Protein AF-A0A9W9MPI9-F1 (afdb_monomer_lite)

Secondary structure (DSSP, 8-state):
-EE-SSHHHHHHHHHHHH-TTGGGS---EEEE--TTS-BTTTS---B-TTSPBPSS-HHHHHHHHHHTT-TT--EEEEE--SS---S-TTSB-HHHHHHHHHHHHHHHT---SEEEEE-S-TT--S--B--GGGS-GGGGGSHHHHHHHTT--EEEEESB---SSHHHHHHHHHHHHHHHHS-TT--EEEEE-TT-TTHHHHHHHHHT-GGGGG--EEEEES-B-S-SSHHHHHHHHHTTT--EEEEEEEEESTTHHHHHHHHHHHH-TT--EEEEEEEEETTTEEEE-GGGGGT--SSSS---EEEEE--TTS-EEEEEEEESS-HHHHHHHHHHH-EE-

pLDDT: mean 87.0, std 9.93, range [56.59, 98.75]

Sequence (341 aa):
MHIHLSQNAIERLSKVAENPHIRQHDQPLVIEDPEDNLFGREISWARCPSGHLAVPQKAIQQWQTVLSRLVNCKEFEIRREHSFESSDFSSLRSNDAITDVLSIISNLSIPVSAFAIHFKPKGTIGNNHLEMECICPLDLRKPGFTAAWAHIQDLSLQYTMGSDDTSAALQSAGWTVELVQYPARLIKLDLNFDLGDQADSIIHRLSTLSSLCQLQELTLESFSLVSEEALPELLYTVRKCLQTVSFSFSTLPDECWISILKSLGSKFPSLKSINLQLLTGTNKGPLHFPRLSESLDVDEDTSFTVVQKKPRGGHLNTTVGYSGPSMGKAMWILVECATFD

InterPro domains:
  IPR032675 Leucine-rich repeat domain superfamily [G3DSA:3.80.10.10] (53-300)

Organism: NCBI:txid70096

Foldseek 3Di:
DEEQLEPVRLVVLQVQLPDPVNLPDQDEYEHEQPPVQFGHPPDAFDADPVLATDPDDDSLVSVLVSVLSSLNHQHYEYEYQDLDHDPDSRGDTSLNVVQSVLVSCLVSLRQHAYYYYHQDHPPDFDNQDDQLVRPDLVSCVRPSNLSNLLNYAYYAYHGALADPDPVSNVSSLVNVLSSVQSHLRHAEYHDENSLHPCQQVNLQSLLPRLSLCQYAYYHYENYEDPDLPSNVSNCLSNQARHAEYEYENYEYAPPSVLVVLLCNLPRRQNHFKYKFAFYQHPPQATKFQVCLVVFDDLDPPWHKDFDWDDDPPGTGRRIIMTGHDSSNSVSVSSSVRIDTD

Structure (mmCIF, N/CA/C/O backbone):
data_AF-A0A9W9MPI9-F1
#
_entry.id   AF-A0A9W9MPI9-F1
#
loop_
_atom_site.group_PDB
_atom_site.id
_atom_site.type_symbol
_atom_site.label_atom_id
_atom_site.label_alt_id
_atom_site.label_comp_id
_atom_site.label_asym_id
_atom_site.label_entity_id
_atom_site.label_seq_id
_atom_site.pdbx_PDB_ins_code
_atom_site.Cartn_x
_atom_site.Cartn_y
_atom_site.Cartn_z
_atom_site.occupancy
_atom_site.B_iso_or_equiv
_atom_site.auth_seq_id
_atom_site.auth_comp_id
_atom_site.auth_asym_id
_atom_site.auth_atom_id
_atom_site.pdbx_PDB_model_num
ATOM 1 N N . MET A 1 1 ? 6.156 -15.613 -11.266 1.00 84.81 1 MET A N 1
ATOM 2 C CA . MET A 1 1 ? 7.443 -15.944 -11.908 1.00 84.81 1 MET A CA 1
ATOM 3 C C . MET A 1 1 ? 8.501 -15.011 -11.357 1.00 84.81 1 MET A C 1
ATOM 5 O O . MET A 1 1 ? 8.277 -13.814 -11.396 1.00 84.81 1 MET A O 1
ATOM 9 N N . HIS A 1 2 ? 9.607 -15.552 -10.848 1.00 88.00 2 HIS A N 1
ATOM 10 C CA . HIS A 1 2 ? 10.646 -14.778 -10.161 1.00 88.00 2 HIS A CA 1
ATOM 11 C C . HIS A 1 2 ? 11.826 -14.503 -11.106 1.00 88.00 2 HIS A C 1
ATOM 13 O O . HIS A 1 2 ? 12.301 -15.433 -11.769 1.00 88.00 2 HIS A O 1
ATOM 19 N N . ILE A 1 3 ? 12.269 -13.246 -11.200 1.00 89.62 3 ILE A N 1
ATOM 20 C CA . ILE A 1 3 ? 13.376 -12.796 -12.061 1.00 89.62 3 ILE A CA 1
ATOM 21 C C . ILE A 1 3 ? 14.245 -11.735 -11.365 1.00 89.62 3 ILE A C 1
ATOM 23 O O . ILE A 1 3 ? 13.798 -11.091 -10.428 1.00 89.62 3 ILE A O 1
ATOM 27 N N . HIS A 1 4 ? 15.459 -11.502 -11.878 1.00 86.56 4 HIS A N 1
ATOM 28 C CA . HIS A 1 4 ? 16.444 -10.566 -11.299 1.00 86.56 4 HIS A CA 1
ATOM 29 C C . HIS A 1 4 ? 16.923 -9.487 -12.298 1.00 86.56 4 HIS A C 1
ATOM 31 O O . HIS A 1 4 ? 18.052 -9.006 -12.222 1.00 86.56 4 HIS A O 1
ATOM 37 N N . LEU A 1 5 ? 16.105 -9.162 -13.310 1.00 87.31 5 LEU A N 1
ATOM 38 C CA . LEU A 1 5 ? 16.411 -8.229 -14.417 1.00 87.31 5 LEU A CA 1
ATOM 39 C C . LEU A 1 5 ? 17.716 -8.501 -15.213 1.00 87.31 5 LEU A C 1
ATOM 41 O O . LEU A 1 5 ? 18.139 -7.658 -15.998 1.00 87.31 5 LEU A O 1
ATOM 45 N N . SER A 1 6 ? 18.332 -9.679 -15.071 1.00 88.38 6 SER A N 1
ATOM 46 C CA . SER A 1 6 ? 19.602 -10.056 -15.715 1.00 88.38 6 SER A CA 1
ATOM 47 C C . SER A 1 6 ? 19.460 -10.570 -17.152 1.00 88.38 6 SER A C 1
ATOM 49 O O . SER A 1 6 ? 18.373 -10.956 -17.592 1.00 88.38 6 SER A O 1
ATOM 51 N N . GLN A 1 7 ? 20.584 -10.665 -17.871 1.00 88.38 7 GLN A N 1
ATOM 52 C CA . GLN A 1 7 ? 20.624 -11.226 -19.228 1.00 88.38 7 GLN A CA 1
ATOM 53 C C . GLN A 1 7 ? 20.113 -12.679 -19.264 1.00 88.38 7 GLN A C 1
ATOM 55 O O . GLN A 1 7 ? 19.269 -13.024 -20.093 1.00 88.38 7 GLN A O 1
ATOM 60 N N . ASN A 1 8 ? 20.544 -13.518 -18.318 1.00 88.25 8 ASN A N 1
ATOM 61 C CA . ASN A 1 8 ? 20.023 -14.880 -18.162 1.00 88.25 8 ASN A CA 1
ATOM 62 C C . ASN A 1 8 ? 18.494 -14.902 -17.955 1.00 88.25 8 ASN A C 1
ATOM 64 O O . ASN A 1 8 ? 17.788 -15.727 -18.542 1.00 88.25 8 ASN A O 1
ATOM 68 N N . ALA A 1 9 ? 17.954 -13.967 -17.164 1.00 89.75 9 ALA A N 1
ATOM 69 C CA . ALA A 1 9 ? 16.515 -13.873 -16.941 1.00 89.75 9 ALA A CA 1
ATOM 70 C C . ALA A 1 9 ? 15.750 -13.514 -18.229 1.00 89.75 9 ALA A C 1
ATOM 72 O O . ALA A 1 9 ? 14.708 -14.120 -18.480 1.00 89.75 9 ALA A O 1
ATOM 73 N N . ILE A 1 10 ? 16.287 -12.627 -19.080 1.00 90.56 10 ILE A N 1
ATOM 74 C CA . ILE A 1 10 ? 15.725 -12.333 -20.414 1.00 90.56 10 ILE A CA 1
ATOM 75 C C . ILE A 1 10 ? 15.646 -13.612 -21.253 1.00 90.56 10 ILE A C 1
ATOM 77 O O . ILE A 1 10 ? 14.603 -13.915 -21.832 1.00 90.56 10 ILE A O 1
ATOM 81 N N . GLU A 1 11 ? 16.726 -14.391 -21.313 1.00 90.75 11 GLU A N 1
ATOM 82 C CA . GLU A 1 11 ? 16.784 -15.616 -22.119 1.00 90.75 11 GLU A CA 1
ATOM 83 C C . GLU A 1 11 ? 15.812 -16.687 -21.620 1.00 90.75 11 GLU A C 1
ATOM 85 O O . GLU A 1 11 ? 15.104 -17.318 -22.413 1.00 90.75 11 GLU A O 1
ATOM 90 N N . ARG A 1 12 ? 15.739 -16.878 -20.298 1.00 90.50 12 ARG A N 1
ATOM 91 C CA . ARG A 1 12 ? 14.778 -17.790 -19.666 1.00 90.50 12 ARG A CA 1
ATOM 92 C C . ARG A 1 12 ? 13.346 -17.357 -19.952 1.00 90.50 12 ARG A C 1
ATOM 94 O O . ARG A 1 12 ? 12.539 -18.183 -20.376 1.00 90.50 12 ARG A O 1
ATOM 101 N N . LEU A 1 13 ? 13.041 -16.075 -19.759 1.00 90.56 13 LEU A N 1
ATOM 102 C CA . LEU A 1 13 ? 11.699 -15.546 -19.952 1.00 90.56 13 LEU A CA 1
ATOM 103 C C . LEU A 1 13 ? 11.289 -15.566 -21.432 1.00 90.56 13 LEU A C 1
ATOM 105 O O . LEU A 1 13 ? 10.144 -15.884 -21.736 1.00 90.56 13 LEU A O 1
ATOM 109 N N . SER A 1 14 ? 12.224 -15.343 -22.361 1.00 91.06 14 SER A N 1
ATOM 110 C CA . SER A 1 14 ? 11.973 -15.476 -23.802 1.00 91.06 14 SER A CA 1
ATOM 111 C C . SER A 1 14 ? 11.547 -16.896 -24.176 1.00 91.06 14 SER A C 1
ATOM 113 O O . SER A 1 14 ? 10.566 -17.067 -24.898 1.00 91.06 14 SER A O 1
ATOM 115 N N . LYS A 1 15 ? 12.221 -17.924 -23.638 1.00 89.69 15 LYS A N 1
ATOM 116 C CA . LYS A 1 15 ? 11.838 -19.333 -23.853 1.00 89.69 15 LYS A CA 1
ATOM 117 C C . LYS A 1 15 ? 10.452 -19.642 -23.286 1.00 89.69 15 LYS A C 1
ATOM 119 O O . LYS A 1 15 ? 9.686 -20.381 -23.898 1.00 89.69 15 LYS A O 1
ATOM 124 N N . VAL A 1 16 ? 10.115 -19.069 -22.129 1.00 87.56 16 VAL A N 1
ATOM 125 C CA . VAL A 1 16 ? 8.775 -19.207 -21.538 1.00 87.56 16 VAL A CA 1
ATOM 126 C C . VAL A 1 16 ? 7.717 -18.533 -22.413 1.00 87.56 16 VAL A C 1
ATOM 128 O O . VAL A 1 16 ? 6.681 -19.132 -22.690 1.00 87.56 16 VAL A O 1
ATOM 131 N N . ALA A 1 17 ? 7.993 -17.324 -22.898 1.00 87.62 17 ALA A N 1
ATOM 132 C CA . ALA A 1 17 ? 7.092 -16.561 -23.753 1.00 87.62 17 ALA A CA 1
ATOM 133 C C . ALA A 1 17 ? 6.846 -17.215 -25.128 1.00 87.62 17 ALA A C 1
ATOM 135 O O . ALA A 1 17 ? 5.814 -16.979 -25.762 1.00 87.62 17 ALA A O 1
ATOM 136 N N . GLU A 1 18 ? 7.777 -18.050 -25.592 1.00 88.62 18 GLU A N 1
ATOM 137 C CA . GLU A 1 18 ? 7.632 -18.863 -26.805 1.00 88.62 18 GLU A CA 1
ATOM 138 C C . GLU A 1 18 ? 6.742 -20.094 -26.602 1.00 88.62 18 GLU A C 1
ATOM 140 O O . GLU A 1 18 ? 6.201 -20.615 -27.577 1.00 88.62 18 GLU A O 1
ATOM 145 N N . ASN A 1 19 ? 6.526 -20.535 -25.359 1.00 86.62 19 ASN A N 1
ATOM 146 C CA . ASN A 1 19 ? 5.657 -21.666 -25.062 1.00 86.62 19 ASN A CA 1
ATOM 147 C C . ASN A 1 19 ? 4.173 -21.231 -25.070 1.00 86.62 19 ASN A C 1
ATOM 149 O O . ASN A 1 19 ? 3.752 -20.483 -24.180 1.00 86.62 19 ASN A O 1
ATOM 153 N N . PRO A 1 20 ? 3.340 -21.721 -26.015 1.00 83.62 20 PRO A N 1
ATOM 154 C CA . PRO A 1 20 ? 1.950 -21.284 -26.148 1.00 83.62 20 PRO A CA 1
ATOM 155 C C . PRO A 1 20 ? 1.076 -21.591 -24.933 1.00 83.62 20 PRO A C 1
ATOM 157 O O . PRO A 1 20 ? 0.132 -20.849 -24.680 1.00 83.62 20 PRO A O 1
ATOM 160 N N . HIS A 1 21 ? 1.389 -22.658 -24.193 1.00 81.44 21 HIS A N 1
ATOM 161 C CA . HIS A 1 21 ? 0.636 -23.058 -23.008 1.00 81.44 21 HIS A CA 1
ATOM 162 C C . HIS A 1 21 ? 0.986 -22.180 -21.808 1.00 81.44 21 HIS A C 1
ATOM 164 O O . HIS A 1 21 ? 0.101 -21.766 -21.071 1.00 81.44 21 HIS A O 1
ATOM 170 N N . ILE A 1 22 ? 2.270 -21.849 -21.633 1.00 76.38 22 ILE A N 1
ATOM 171 C CA . ILE A 1 22 ? 2.722 -21.101 -20.454 1.00 76.38 22 ILE A CA 1
ATOM 172 C C . ILE A 1 22 ? 2.390 -19.613 -20.581 1.00 76.38 22 ILE A C 1
ATOM 174 O O . ILE A 1 22 ? 1.926 -19.010 -19.617 1.00 76.38 22 ILE A O 1
ATOM 178 N N . ARG A 1 23 ? 2.537 -19.025 -21.776 1.00 79.38 23 ARG A N 1
ATOM 179 C CA . ARG A 1 23 ? 2.268 -17.591 -22.000 1.00 79.38 23 ARG A CA 1
ATOM 180 C C . ARG A 1 23 ? 0.802 -17.176 -21.798 1.00 79.38 23 ARG A C 1
ATOM 182 O O . ARG A 1 23 ? 0.516 -15.984 -21.773 1.00 79.38 23 ARG A O 1
ATOM 189 N N . GLN A 1 24 ? -0.117 -18.143 -21.728 1.00 77.62 24 GLN A N 1
ATOM 190 C CA . GLN A 1 24 ? -1.547 -17.920 -21.497 1.00 77.62 24 GLN A CA 1
ATOM 191 C C . GLN A 1 24 ? -1.937 -17.962 -20.016 1.00 77.62 24 GLN A C 1
ATOM 193 O O . GLN A 1 24 ? -3.082 -17.659 -19.692 1.00 77.62 24 GLN A O 1
ATOM 198 N N . HIS A 1 25 ? -1.034 -18.321 -19.107 1.00 79.56 25 HIS A N 1
ATOM 199 C CA . HIS A 1 25 ? -1.348 -18.287 -17.685 1.00 79.56 25 HIS A CA 1
ATOM 200 C C . HIS A 1 25 ? -1.141 -16.884 -17.113 1.00 79.56 25 HIS A C 1
ATOM 202 O O . HIS A 1 25 ? -0.120 -16.248 -17.375 1.00 79.56 25 HIS A O 1
ATOM 208 N N . ASP A 1 26 ? -2.102 -16.430 -16.309 1.00 74.50 26 ASP A N 1
ATOM 209 C CA . ASP A 1 26 ? -1.937 -15.256 -15.458 1.00 74.50 26 ASP A CA 1
ATOM 210 C C . ASP A 1 26 ? -0.917 -15.622 -14.371 1.00 74.50 26 ASP A C 1
ATOM 212 O O . ASP A 1 26 ? -1.166 -16.479 -13.520 1.00 74.50 26 ASP A O 1
ATOM 216 N N . GLN A 1 27 ? 0.281 -15.049 -14.454 1.00 82.38 27 GLN A N 1
ATOM 217 C CA . GLN A 1 27 ? 1.307 -15.204 -13.431 1.00 82.38 27 GLN A CA 1
ATOM 218 C C . GLN A 1 27 ? 1.853 -13.827 -13.065 1.00 82.38 27 GLN A C 1
ATOM 220 O O . GLN A 1 27 ? 2.257 -13.097 -13.976 1.00 82.38 27 GLN A O 1
ATOM 225 N N . PRO A 1 28 ? 1.938 -13.490 -11.767 1.00 90.75 28 PRO A N 1
ATOM 226 C CA . PRO A 1 28 ? 2.611 -12.274 -11.347 1.00 90.75 28 PRO A CA 1
ATOM 227 C C . PRO A 1 28 ? 4.087 -12.350 -11.713 1.00 90.75 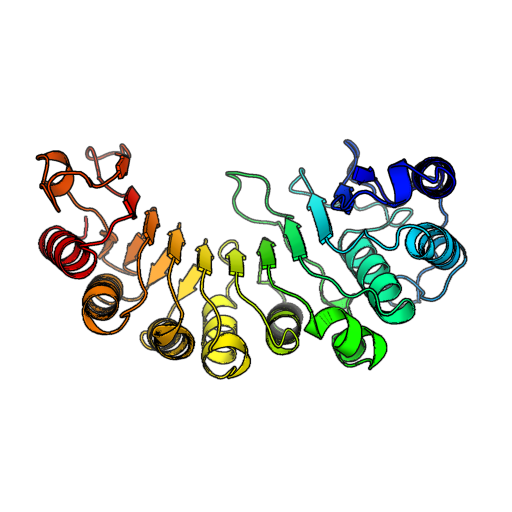28 PRO A C 1
ATOM 229 O O . PRO A 1 28 ? 4.716 -13.407 -11.579 1.00 90.75 28 PRO A O 1
ATOM 232 N N . LEU A 1 29 ? 4.648 -11.244 -12.185 1.00 93.00 29 LEU A N 1
ATOM 233 C CA . LEU A 1 29 ? 6.080 -11.101 -12.383 1.00 93.00 29 LEU A CA 1
ATOM 234 C C . LEU A 1 29 ? 6.683 -10.485 -11.129 1.00 93.00 29 LEU A C 1
ATOM 236 O O . LEU A 1 29 ? 6.471 -9.312 -10.835 1.00 93.00 29 LEU A O 1
ATOM 240 N N . VAL A 1 30 ? 7.439 -11.300 -10.408 1.00 92.94 30 VAL A N 1
ATOM 241 C CA . VAL A 1 30 ? 8.119 -10.904 -9.183 1.00 92.94 30 VAL A CA 1
ATOM 242 C C . VAL A 1 30 ? 9.580 -10.647 -9.536 1.00 92.94 30 VAL A C 1
ATOM 244 O O . VAL A 1 30 ? 10.285 -11.526 -10.036 1.00 92.94 30 VAL A O 1
ATOM 247 N N . ILE A 1 31 ? 10.011 -9.411 -9.346 1.00 91.25 31 ILE A N 1
ATOM 248 C CA . ILE A 1 31 ? 11.348 -8.916 -9.634 1.00 91.25 31 ILE A CA 1
ATOM 249 C C . ILE A 1 31 ? 12.057 -8.808 -8.302 1.00 91.25 31 ILE A C 1
ATOM 251 O O . ILE A 1 31 ? 11.768 -7.931 -7.495 1.00 91.25 31 ILE A O 1
ATOM 255 N N . GLU A 1 32 ? 12.952 -9.745 -8.062 1.00 87.50 32 GLU A N 1
ATOM 256 C CA . GLU A 1 32 ? 13.570 -9.928 -6.761 1.00 87.50 32 GLU A CA 1
ATOM 257 C C . GLU A 1 32 ? 15.023 -9.548 -6.829 1.00 87.50 32 GLU A C 1
ATOM 259 O O . GLU A 1 32 ? 15.687 -9.750 -7.848 1.00 87.50 32 GLU A O 1
ATOM 264 N N . ASP A 1 33 ? 15.519 -9.001 -5.739 1.00 74.81 33 ASP A N 1
ATOM 265 C CA . ASP A 1 33 ? 16.944 -8.832 -5.577 1.00 74.81 33 ASP A CA 1
ATOM 266 C C . ASP A 1 33 ? 17.586 -10.213 -5.331 1.00 74.81 33 ASP A C 1
ATOM 268 O O . ASP A 1 33 ? 17.109 -10.943 -4.456 1.00 74.81 33 ASP A O 1
ATOM 272 N N . PRO A 1 34 ? 18.580 -10.662 -6.124 1.00 68.62 34 PRO A N 1
ATOM 273 C CA . PRO A 1 34 ? 19.294 -11.907 -5.831 1.00 68.62 34 PRO A CA 1
ATOM 274 C C . PRO A 1 34 ? 20.098 -11.795 -4.521 1.00 68.62 34 PRO A C 1
ATOM 276 O O . PRO A 1 34 ? 20.341 -10.694 -4.043 1.00 68.62 34 PRO A O 1
ATOM 279 N N . GLU A 1 35 ? 20.590 -12.923 -3.984 1.00 65.06 35 GLU A N 1
ATOM 280 C CA . GLU A 1 35 ? 21.328 -13.012 -2.694 1.00 65.06 35 GLU A CA 1
ATOM 281 C C . GLU A 1 35 ? 22.501 -12.017 -2.529 1.00 65.06 35 GLU A C 1
ATOM 283 O O . GLU A 1 35 ? 22.950 -11.752 -1.416 1.00 65.06 35 GLU A O 1
ATOM 288 N N . ASP A 1 36 ? 22.990 -11.447 -3.630 1.00 64.00 36 ASP A N 1
ATOM 289 C CA . ASP A 1 36 ? 24.101 -10.499 -3.658 1.00 64.00 36 ASP A CA 1
ATOM 290 C C . ASP A 1 36 ? 23.679 -9.017 -3.760 1.00 64.00 36 ASP A C 1
ATOM 292 O O . ASP A 1 36 ? 24.543 -8.154 -3.915 1.00 64.00 36 ASP A O 1
ATOM 296 N N . ASN A 1 37 ? 22.384 -8.703 -3.698 1.00 66.12 37 ASN A N 1
ATOM 297 C CA . ASN A 1 37 ? 21.829 -7.343 -3.748 1.00 66.12 37 ASN A CA 1
ATOM 298 C C . ASN A 1 37 ? 22.068 -6.551 -5.048 1.00 66.12 37 ASN A C 1
ATOM 300 O O . ASN A 1 37 ? 22.342 -5.349 -5.005 1.00 66.12 37 ASN A O 1
ATOM 304 N N . LEU A 1 38 ? 22.054 -7.224 -6.207 1.00 70.19 38 LEU A N 1
ATOM 305 C CA . LEU A 1 38 ? 22.314 -6.599 -7.510 1.00 70.19 38 LEU A CA 1
ATOM 306 C C . LEU A 1 38 ? 21.282 -7.027 -8.562 1.00 70.19 38 LEU A C 1
ATOM 308 O O . LEU A 1 38 ? 21.365 -8.127 -9.126 1.00 70.19 38 LEU A O 1
ATOM 312 N N . PHE A 1 39 ? 20.380 -6.117 -8.928 1.00 80.31 39 PHE A N 1
ATOM 313 C CA . PHE A 1 39 ? 19.534 -6.278 -10.109 1.00 80.31 39 PHE A CA 1
ATOM 314 C C . PHE A 1 39 ? 20.352 -6.123 -11.399 1.00 80.31 39 PHE A C 1
ATOM 316 O O . PHE A 1 39 ? 21.345 -5.395 -11.471 1.00 80.31 39 PHE A O 1
ATOM 323 N N . GLY A 1 40 ? 19.906 -6.769 -12.475 1.00 82.06 40 GLY A N 1
ATOM 324 C CA . GLY A 1 40 ? 20.425 -6.462 -13.807 1.00 82.06 40 GLY A CA 1
ATOM 325 C C . GLY A 1 40 ? 21.833 -6.980 -14.085 1.00 82.06 40 GLY A C 1
ATOM 326 O O . GLY A 1 40 ? 22.523 -6.430 -14.941 1.00 82.06 40 GLY A O 1
ATOM 327 N N . ARG A 1 41 ? 22.280 -8.030 -13.385 1.00 80.56 41 ARG A N 1
ATOM 328 C CA . ARG A 1 41 ? 23.590 -8.649 -13.635 1.00 80.56 41 ARG A CA 1
ATOM 329 C C . ARG A 1 41 ? 23.786 -9.024 -15.103 1.00 80.56 41 ARG A C 1
ATOM 331 O O . ARG A 1 41 ? 22.833 -9.354 -15.810 1.00 80.56 41 ARG A O 1
ATOM 338 N N . GLU A 1 42 ? 25.053 -9.014 -15.520 1.00 82.88 42 GLU A N 1
ATOM 339 C CA . GLU A 1 42 ? 25.505 -9.379 -16.875 1.00 82.88 42 GLU A CA 1
ATOM 340 C C . GLU A 1 42 ? 25.063 -8.395 -17.973 1.00 82.88 42 GLU A C 1
ATOM 342 O O . GLU A 1 42 ? 25.298 -8.633 -19.157 1.00 82.88 42 GLU A O 1
ATOM 347 N N . ILE A 1 43 ? 24.460 -7.267 -17.591 1.00 84.75 43 ILE A N 1
ATOM 348 C CA . ILE A 1 43 ? 24.057 -6.191 -18.490 1.00 84.75 43 ILE A CA 1
ATOM 349 C C . ILE A 1 43 ? 24.855 -4.939 -18.129 1.00 84.75 43 ILE A C 1
ATOM 351 O O . ILE A 1 43 ? 24.985 -4.578 -16.964 1.00 84.75 43 ILE A O 1
ATOM 355 N N . SER A 1 44 ? 25.394 -4.262 -19.145 1.00 85.75 44 SER A N 1
ATOM 356 C CA . SER A 1 44 ? 26.002 -2.945 -18.966 1.00 85.75 44 SER A CA 1
ATOM 357 C C . SER A 1 44 ? 24.913 -1.878 -19.036 1.00 85.75 44 SER A C 1
ATOM 359 O O . SER A 1 44 ? 24.309 -1.673 -20.092 1.00 85.75 44 SER A O 1
ATOM 361 N N . TRP A 1 45 ? 24.654 -1.225 -17.904 1.00 86.06 45 TRP A N 1
ATOM 362 C CA . TRP A 1 45 ? 23.618 -0.205 -17.772 1.00 86.06 45 TRP A CA 1
ATOM 363 C C . TRP A 1 45 ? 24.193 1.186 -18.018 1.00 86.06 45 TRP A C 1
ATOM 365 O O . TRP A 1 45 ? 25.093 1.641 -17.310 1.00 86.06 45 TRP A O 1
ATOM 375 N N . ALA A 1 46 ? 23.674 1.873 -19.034 1.00 87.81 46 ALA A N 1
ATOM 376 C CA . ALA A 1 46 ? 24.057 3.249 -19.310 1.00 87.81 46 ALA A CA 1
ATOM 377 C C . ALA A 1 46 ? 23.382 4.196 -18.309 1.00 87.81 46 ALA A C 1
ATOM 379 O O . ALA A 1 46 ? 22.197 4.048 -18.001 1.00 87.81 46 ALA A O 1
ATOM 380 N N . ARG A 1 47 ? 24.130 5.196 -17.829 1.00 85.50 47 ARG A N 1
ATOM 381 C CA . ARG A 1 47 ? 23.643 6.222 -16.899 1.00 85.50 47 ARG A CA 1
ATOM 382 C C . ARG A 1 47 ? 23.863 7.624 -17.462 1.00 85.50 47 ARG A C 1
ATOM 384 O O . ARG A 1 47 ? 24.842 7.879 -18.162 1.00 85.50 47 ARG A O 1
ATOM 391 N N . CYS A 1 48 ? 22.944 8.530 -17.153 1.00 82.62 48 CYS A N 1
ATOM 392 C CA . CYS A 1 48 ? 23.092 9.958 -17.414 1.00 82.62 48 CYS A CA 1
ATOM 393 C C . CYS A 1 48 ? 24.169 10.566 -16.493 1.00 82.62 48 CYS A C 1
ATOM 395 O O . CYS A 1 48 ? 24.467 9.990 -15.446 1.00 82.62 48 CYS A O 1
ATOM 397 N N . PRO A 1 49 ? 24.714 11.760 -16.805 1.00 80.12 49 PRO A N 1
ATOM 398 C CA . PRO A 1 49 ? 25.678 12.442 -15.932 1.00 80.12 49 PRO A CA 1
ATOM 399 C C . PRO A 1 49 ? 25.174 12.702 -14.504 1.00 80.12 49 PRO A C 1
ATOM 401 O O . PRO A 1 49 ? 25.979 12.835 -13.591 1.00 80.12 49 PRO A O 1
ATOM 404 N N . SER A 1 50 ? 23.855 12.755 -14.305 1.00 74.75 50 SER A N 1
ATOM 405 C CA . SER A 1 50 ? 23.213 12.871 -12.992 1.00 74.75 50 SER A CA 1
ATOM 406 C C . SER A 1 50 ? 23.129 11.549 -12.212 1.00 74.75 50 SER A C 1
ATOM 408 O O . SER A 1 50 ? 22.578 11.525 -11.120 1.00 74.75 50 SER A O 1
ATOM 410 N N . GLY A 1 51 ? 23.632 10.437 -12.761 1.00 75.56 51 GLY A N 1
ATOM 411 C CA . GLY A 1 51 ? 23.623 9.112 -12.129 1.00 75.56 51 GLY A CA 1
ATOM 412 C C . GLY A 1 51 ? 22.377 8.261 -12.412 1.00 75.56 51 GLY A C 1
ATOM 413 O O . GLY A 1 51 ? 22.379 7.060 -12.132 1.00 75.56 51 GLY A O 1
ATOM 414 N N . HIS A 1 52 ? 21.332 8.835 -13.014 1.00 78.69 52 HIS A N 1
ATOM 415 C CA . HIS A 1 52 ? 20.095 8.111 -13.337 1.00 78.69 52 HIS A CA 1
ATOM 416 C C . HIS A 1 52 ? 20.284 7.109 -14.474 1.00 78.69 52 HIS A C 1
ATOM 418 O O . HIS A 1 52 ? 21.082 7.346 -15.385 1.00 78.69 52 HIS A O 1
ATOM 424 N N . LEU A 1 53 ? 19.496 6.031 -14.464 1.00 83.31 53 LEU A N 1
ATOM 425 C CA . LEU A 1 53 ? 19.409 5.099 -15.584 1.00 83.31 53 LEU A CA 1
ATOM 426 C C . LEU A 1 53 ? 19.034 5.833 -16.882 1.00 83.31 53 LEU A C 1
ATOM 428 O O . LEU A 1 53 ? 18.027 6.538 -16.949 1.00 83.31 53 LEU A O 1
ATOM 432 N N . ALA A 1 54 ? 19.831 5.654 -17.933 1.00 83.50 54 ALA A N 1
ATOM 433 C CA . ALA A 1 54 ? 19.521 6.206 -19.243 1.00 83.50 54 ALA A CA 1
ATOM 434 C C . ALA A 1 54 ? 18.453 5.346 -19.939 1.00 83.50 54 ALA A C 1
ATOM 436 O O . ALA A 1 54 ? 18.630 4.145 -20.147 1.00 83.50 54 ALA A O 1
ATOM 437 N N . VAL A 1 55 ? 17.345 5.970 -20.338 1.00 81.00 55 VAL A N 1
ATOM 438 C CA . VAL A 1 55 ? 16.233 5.315 -21.041 1.00 81.00 55 VAL A CA 1
ATOM 439 C C . VAL A 1 55 ? 15.928 6.099 -22.326 1.00 81.00 55 VAL A C 1
ATOM 441 O O . VAL A 1 55 ? 15.780 7.320 -22.251 1.00 81.00 55 VAL A O 1
ATOM 444 N N . PRO A 1 56 ? 15.803 5.447 -23.505 1.00 83.50 56 PRO A N 1
ATOM 445 C CA . PRO A 1 56 ? 15.822 3.998 -23.746 1.00 83.50 56 PRO A CA 1
ATOM 446 C C . PRO A 1 56 ? 17.235 3.410 -23.924 1.00 83.50 56 PRO A C 1
ATOM 448 O O . PRO A 1 56 ? 18.159 4.094 -24.353 1.00 83.50 56 PRO A O 1
ATOM 451 N N . GLN A 1 57 ? 17.378 2.101 -23.689 1.00 88.62 57 GLN A N 1
ATOM 452 C CA . GLN A 1 57 ? 18.598 1.335 -23.989 1.00 88.62 57 GLN A CA 1
ATOM 453 C C . GLN A 1 57 ? 18.278 -0.112 -24.396 1.00 88.62 57 GLN A C 1
ATOM 455 O O . GLN A 1 57 ? 17.165 -0.596 -24.185 1.00 88.62 57 GLN A O 1
ATOM 460 N N . LYS A 1 58 ? 19.257 -0.809 -24.991 1.00 90.12 58 LYS A N 1
ATOM 461 C CA . LYS A 1 58 ? 19.071 -2.137 -25.612 1.00 90.12 58 LYS A CA 1
ATOM 462 C C . LYS A 1 58 ? 18.481 -3.179 -24.653 1.00 90.12 58 LYS A C 1
ATOM 464 O O . LYS A 1 58 ? 17.580 -3.909 -25.051 1.00 90.12 58 LYS A O 1
ATOM 469 N N . ALA A 1 59 ? 18.953 -3.224 -23.409 1.00 88.44 59 ALA A N 1
ATOM 470 C CA . ALA A 1 59 ? 18.457 -4.161 -22.399 1.00 88.44 59 ALA A CA 1
ATOM 471 C C . ALA A 1 59 ? 16.960 -3.970 -22.106 1.00 88.44 59 ALA A C 1
ATOM 473 O O . ALA A 1 59 ? 16.192 -4.928 -22.133 1.00 88.44 59 ALA A O 1
ATOM 474 N N . ILE A 1 60 ? 16.526 -2.716 -21.945 1.00 89.38 60 ILE A N 1
ATOM 475 C CA . ILE A 1 60 ? 15.115 -2.357 -21.741 1.00 89.38 60 ILE A CA 1
ATOM 476 C C . ILE A 1 60 ? 14.276 -2.796 -22.946 1.00 89.38 60 ILE A C 1
ATOM 478 O O . ILE A 1 60 ? 13.204 -3.371 -22.789 1.00 89.38 60 ILE A O 1
ATOM 482 N N . GLN A 1 61 ? 14.777 -2.604 -24.170 1.00 91.56 61 GLN A N 1
ATOM 483 C CA . GLN A 1 61 ? 14.087 -3.053 -25.388 1.00 91.56 61 GLN A CA 1
ATOM 484 C C . GLN A 1 61 ? 13.961 -4.584 -25.470 1.00 91.56 61 GLN A C 1
ATOM 486 O O . GLN A 1 61 ? 12.960 -5.105 -25.970 1.00 91.56 61 GLN A O 1
ATOM 491 N N . GLN A 1 62 ? 14.954 -5.326 -24.972 1.00 92.12 62 GLN A N 1
ATOM 492 C CA . GLN A 1 62 ? 14.876 -6.784 -24.878 1.00 92.12 62 GLN A CA 1
ATOM 493 C C . GLN A 1 62 ? 13.805 -7.209 -23.868 1.00 92.12 62 GLN A C 1
ATOM 495 O O . GLN A 1 62 ? 12.970 -8.051 -24.201 1.00 92.12 62 GLN A O 1
ATOM 500 N N . TRP A 1 63 ? 13.755 -6.573 -22.693 1.00 92.12 63 TRP A N 1
ATOM 501 C CA . TRP A 1 63 ? 12.679 -6.785 -21.721 1.00 92.12 63 TRP A CA 1
ATOM 502 C C . TRP A 1 63 ? 11.301 -6.460 -22.301 1.00 92.12 63 TRP A C 1
ATOM 504 O O . TRP A 1 63 ? 10.393 -7.282 -22.197 1.00 92.12 63 TRP A O 1
ATOM 514 N N . GLN A 1 64 ? 11.155 -5.334 -23.005 1.00 92.88 64 GLN A N 1
ATOM 515 C CA . GLN A 1 64 ? 9.918 -4.976 -23.710 1.00 92.88 64 GLN A CA 1
ATOM 516 C C . GLN A 1 64 ? 9.506 -6.054 -24.719 1.00 92.88 64 GLN A C 1
ATOM 518 O O . GLN A 1 64 ? 8.346 -6.460 -24.770 1.00 92.88 64 GLN A O 1
ATOM 523 N N . THR A 1 65 ? 10.458 -6.565 -25.502 1.00 93.00 65 THR A N 1
ATOM 524 C CA . THR A 1 65 ? 10.192 -7.618 -26.491 1.00 93.00 65 THR A CA 1
ATOM 525 C C . THR A 1 65 ? 9.664 -8.884 -25.823 1.00 93.00 65 THR A C 1
ATOM 527 O O . THR A 1 65 ? 8.687 -9.466 -26.295 1.00 93.00 65 THR A O 1
ATOM 530 N N . VAL A 1 66 ? 10.274 -9.305 -24.716 1.00 91.69 66 VAL A N 1
ATOM 531 C CA . VAL A 1 66 ? 9.850 -10.512 -24.002 1.00 91.69 66 VAL A CA 1
ATOM 532 C C . VAL A 1 66 ? 8.499 -10.304 -23.311 1.00 91.69 66 VAL A C 1
ATOM 534 O O . VAL A 1 66 ? 7.598 -11.123 -23.487 1.00 91.69 66 VAL A O 1
ATOM 537 N N . LEU A 1 67 ? 8.319 -9.194 -22.591 1.00 91.31 67 LEU A N 1
ATOM 538 C CA . LEU A 1 67 ? 7.085 -8.903 -21.855 1.00 91.31 67 LEU A CA 1
ATOM 539 C C . LEU A 1 67 ? 5.888 -8.662 -22.783 1.00 91.31 67 LEU A C 1
ATOM 541 O O . LEU A 1 67 ? 4.785 -9.087 -22.459 1.00 91.31 67 LEU A O 1
ATOM 545 N N . SER A 1 68 ? 6.099 -8.117 -23.988 1.00 91.62 68 SER A N 1
ATOM 546 C CA . SER A 1 68 ? 5.030 -7.972 -24.993 1.00 91.62 68 SER A CA 1
ATOM 547 C C . SER A 1 68 ? 4.382 -9.302 -25.410 1.00 91.62 68 SER A C 1
ATOM 549 O O . SER A 1 68 ? 3.243 -9.325 -25.873 1.00 91.62 68 SER A O 1
ATOM 551 N N . ARG A 1 69 ? 5.092 -10.427 -25.243 1.00 91.19 69 ARG A N 1
ATOM 552 C CA . ARG A 1 69 ? 4.594 -11.774 -25.563 1.00 91.19 69 ARG A CA 1
ATOM 553 C C . ARG A 1 69 ? 3.854 -12.429 -24.392 1.00 91.19 69 ARG A C 1
ATOM 555 O O . ARG A 1 69 ? 3.135 -13.404 -24.606 1.00 91.19 69 ARG A O 1
ATOM 562 N N . LEU A 1 70 ? 4.015 -11.906 -23.178 1.00 88.88 70 LEU A N 1
ATOM 563 C CA . LEU A 1 70 ? 3.362 -12.375 -21.957 1.00 88.88 70 LEU A CA 1
ATOM 564 C C . LEU A 1 70 ? 2.101 -11.545 -21.697 1.00 88.88 70 LEU A C 1
ATOM 566 O O . LEU A 1 70 ? 2.007 -10.801 -20.730 1.00 88.88 70 LEU A O 1
ATOM 570 N N . VAL A 1 71 ? 1.117 -11.680 -22.586 1.00 85.31 71 VAL A N 1
ATOM 571 C CA . VAL A 1 71 ? -0.102 -10.841 -22.633 1.00 85.31 71 VAL A CA 1
ATOM 572 C C . VAL A 1 71 ? -0.967 -10.882 -21.364 1.00 85.31 71 VAL A C 1
ATOM 574 O O . VAL A 1 71 ? -1.791 -9.996 -21.138 1.00 85.31 71 VAL A O 1
ATOM 577 N N . ASN A 1 72 ? -0.766 -11.905 -20.538 1.00 87.94 72 ASN A N 1
ATOM 578 C CA . ASN A 1 72 ? -1.477 -12.149 -19.286 1.00 87.94 72 ASN A CA 1
ATOM 579 C C . ASN A 1 72 ? -0.669 -11.729 -18.042 1.00 87.94 72 ASN A C 1
ATOM 581 O O . ASN A 1 72 ? -1.156 -11.800 -16.919 1.00 87.94 72 ASN A O 1
ATOM 585 N N . CYS A 1 73 ? 0.554 -11.225 -18.228 1.00 91.38 73 CYS A N 1
ATOM 586 C CA . CYS A 1 73 ? 1.376 -10.667 -17.160 1.00 91.38 73 CYS A CA 1
ATOM 587 C C . CYS A 1 73 ? 0.896 -9.249 -16.813 1.00 91.38 73 CYS A C 1
ATOM 589 O O . CYS A 1 73 ? 1.353 -8.266 -17.396 1.00 91.38 73 CYS A O 1
ATOM 591 N N . LYS A 1 74 ? -0.058 -9.152 -15.883 1.00 94.00 74 LYS A N 1
ATOM 592 C CA . LYS A 1 74 ? -0.672 -7.881 -15.445 1.00 94.00 74 LYS A CA 1
ATOM 593 C C . LYS A 1 74 ? -0.372 -7.524 -13.994 1.00 94.00 74 LYS A C 1
ATOM 595 O O . LYS A 1 74 ? -0.791 -6.472 -13.525 1.00 94.00 74 LYS A O 1
ATOM 600 N N . GLU A 1 75 ? 0.350 -8.386 -13.297 1.00 96.31 75 GLU A N 1
ATOM 601 C CA . GLU A 1 75 ? 0.697 -8.210 -11.894 1.00 96.31 75 GLU A CA 1
ATOM 602 C C . GLU A 1 75 ? 2.213 -8.128 -11.778 1.00 96.31 75 GLU A C 1
ATOM 604 O O . GLU A 1 75 ? 2.923 -8.983 -12.315 1.00 96.31 75 GLU A O 1
ATOM 609 N N . PHE A 1 76 ? 2.701 -7.085 -11.115 1.00 96.19 76 PHE A N 1
ATOM 610 C CA . PHE A 1 76 ? 4.127 -6.815 -10.979 1.00 96.19 76 PHE A CA 1
ATOM 611 C C . PHE A 1 76 ? 4.466 -6.559 -9.519 1.00 96.19 76 PHE A C 1
ATOM 613 O O . PHE A 1 76 ? 3.818 -5.758 -8.852 1.00 96.19 76 PHE A O 1
ATOM 620 N N . GLU A 1 77 ? 5.516 -7.205 -9.041 1.00 95.31 77 GLU A N 1
ATOM 621 C CA . GLU A 1 77 ? 6.040 -7.015 -7.696 1.00 95.31 77 GLU A CA 1
ATOM 622 C C . GLU A 1 77 ? 7.542 -6.783 -7.794 1.00 95.31 77 GLU A C 1
ATOM 624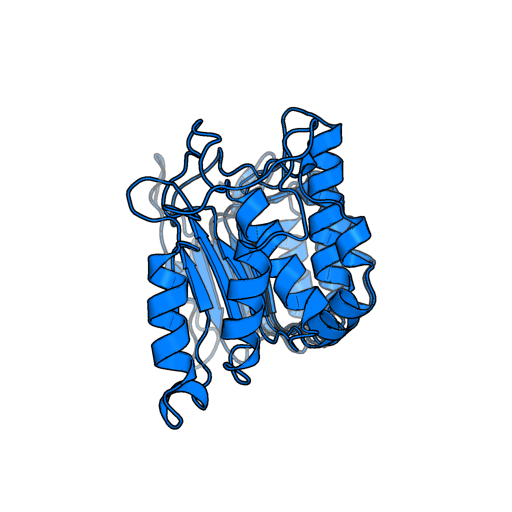 O O . GLU A 1 77 ? 8.233 -7.517 -8.494 1.00 95.31 77 GLU A O 1
ATOM 629 N N . ILE A 1 78 ? 8.050 -5.761 -7.113 1.00 92.69 78 ILE A N 1
ATOM 630 C CA . ILE A 1 78 ? 9.483 -5.500 -6.992 1.00 92.69 78 ILE A CA 1
ATOM 631 C C . ILE A 1 78 ? 9.843 -5.658 -5.522 1.00 92.69 78 ILE A C 1
ATOM 633 O O . ILE A 1 78 ? 9.328 -4.936 -4.668 1.00 92.69 78 ILE A O 1
ATOM 637 N N . ARG A 1 79 ? 10.711 -6.620 -5.225 1.00 88.88 79 ARG A N 1
ATOM 638 C CA . ARG A 1 79 ? 10.975 -7.097 -3.870 1.00 88.88 79 ARG A CA 1
ATOM 639 C C . ARG A 1 79 ? 12.461 -7.061 -3.558 1.00 88.88 79 ARG A C 1
ATOM 641 O O . ARG A 1 79 ? 13.284 -7.490 -4.363 1.00 88.88 79 ARG A O 1
ATOM 648 N N . ARG A 1 80 ? 12.790 -6.592 -2.357 1.00 83.38 80 ARG A N 1
ATOM 649 C CA . ARG A 1 80 ? 14.149 -6.588 -1.811 1.00 83.38 80 ARG A CA 1
ATOM 650 C C . ARG A 1 80 ? 14.117 -7.266 -0.446 1.00 83.38 80 ARG A C 1
ATOM 652 O O . ARG A 1 80 ? 13.441 -6.794 0.464 1.00 83.38 80 ARG A O 1
ATOM 659 N N . GLU A 1 81 ? 14.812 -8.393 -0.313 1.00 73.56 81 GLU A N 1
ATOM 660 C CA . GLU A 1 81 ? 14.859 -9.149 0.950 1.00 73.56 81 GLU A CA 1
ATOM 661 C C . GLU A 1 81 ? 15.900 -8.607 1.938 1.00 73.56 81 GLU A C 1
ATOM 663 O O . GLU A 1 81 ? 15.825 -8.889 3.135 1.00 73.56 81 GLU A O 1
ATOM 668 N N . HIS A 1 82 ? 16.849 -7.803 1.462 1.00 69.00 82 HIS A N 1
ATOM 669 C CA . HIS A 1 82 ? 17.923 -7.253 2.275 1.00 69.00 82 HIS A CA 1
ATOM 670 C C . HIS A 1 82 ? 17.752 -5.744 2.470 1.00 69.00 82 HIS A C 1
ATOM 672 O O . HIS A 1 82 ? 17.371 -5.015 1.560 1.00 69.00 82 HIS A O 1
ATOM 678 N N . SER A 1 83 ? 18.059 -5.262 3.672 1.00 61.78 83 SER A N 1
ATOM 679 C CA . SER A 1 83 ? 17.834 -3.869 4.083 1.00 61.78 83 SER A CA 1
ATOM 680 C C . SER A 1 83 ? 18.872 -2.872 3.555 1.00 61.78 83 SER A C 1
ATOM 682 O O . SER A 1 83 ? 18.790 -1.691 3.873 1.00 61.78 83 SER A O 1
ATOM 684 N N . PHE A 1 84 ? 19.876 -3.320 2.796 1.00 64.25 84 PHE A N 1
ATOM 685 C CA . PHE A 1 84 ? 20.974 -2.469 2.338 1.00 64.25 84 PHE A CA 1
ATOM 686 C C . PHE A 1 84 ? 21.158 -2.585 0.833 1.00 64.25 84 PHE A C 1
ATOM 688 O O . PHE A 1 84 ? 21.287 -3.682 0.296 1.00 64.25 84 PHE A O 1
ATOM 695 N N . GLU A 1 85 ? 21.193 -1.435 0.172 1.00 66.38 85 GLU A N 1
ATOM 696 C CA . GLU A 1 85 ? 21.532 -1.341 -1.240 1.00 66.38 85 GLU A CA 1
ATOM 697 C C . GLU A 1 85 ? 23.055 -1.388 -1.414 1.00 66.38 85 GLU A C 1
ATOM 699 O O . GLU A 1 85 ? 23.809 -0.821 -0.618 1.00 66.38 85 GLU A O 1
ATOM 704 N N . SER A 1 86 ? 23.520 -2.096 -2.443 1.00 63.59 86 SER A N 1
ATOM 705 C CA . SER A 1 86 ? 24.941 -2.136 -2.778 1.00 63.59 86 SER A CA 1
ATOM 706 C C . SER A 1 86 ? 25.432 -0.766 -3.255 1.00 63.59 86 SER A C 1
ATOM 708 O O . SER A 1 86 ? 24.744 -0.066 -3.996 1.00 63.59 86 SER A O 1
ATOM 710 N N . SER A 1 87 ? 26.667 -0.406 -2.900 1.00 64.62 87 SER A N 1
ATOM 711 C CA . SER A 1 87 ? 27.357 0.770 -3.446 1.00 64.62 87 SER A CA 1
ATOM 712 C C . SER A 1 87 ? 27.920 0.548 -4.860 1.00 64.62 87 SER A C 1
ATOM 714 O O . SER A 1 87 ? 28.565 1.437 -5.420 1.00 64.62 87 SER A O 1
ATOM 716 N N . ASP A 1 88 ? 27.700 -0.632 -5.450 1.00 66.31 88 ASP A N 1
ATOM 717 C CA . ASP A 1 88 ? 28.158 -0.974 -6.794 1.00 66.31 88 ASP A CA 1
ATOM 718 C C . ASP A 1 88 ? 27.247 -0.392 -7.891 1.00 66.31 88 ASP A C 1
ATOM 720 O O . ASP A 1 88 ? 26.192 -0.932 -8.234 1.00 66.31 88 ASP A O 1
ATOM 724 N N . PHE A 1 89 ? 27.721 0.688 -8.514 1.00 66.06 89 PHE A N 1
ATOM 725 C CA . PHE A 1 89 ? 27.050 1.372 -9.623 1.00 66.06 89 PHE A CA 1
ATOM 726 C C . PHE A 1 89 ? 27.048 0.603 -10.955 1.00 66.06 89 PHE A C 1
ATOM 728 O O . PHE A 1 89 ? 26.419 1.069 -11.911 1.00 66.06 89 PHE A O 1
ATOM 735 N N . SER A 1 90 ? 27.750 -0.534 -11.053 1.00 67.19 90 SER A N 1
ATOM 736 C CA . SER A 1 90 ? 27.775 -1.361 -12.269 1.00 67.19 90 SER A CA 1
ATOM 737 C C . SER A 1 90 ? 26.478 -2.149 -12.495 1.00 67.19 90 SER A C 1
ATOM 739 O O . SER A 1 90 ? 26.221 -2.608 -13.610 1.00 67.19 90 SER A O 1
ATOM 741 N N . SER A 1 91 ? 25.640 -2.252 -11.462 1.00 75.69 91 SER A N 1
ATOM 742 C CA . SER A 1 91 ? 24.348 -2.939 -11.471 1.00 75.69 91 SER A CA 1
ATOM 743 C C . SER A 1 91 ? 23.165 -1.961 -11.397 1.00 75.69 91 SER A C 1
ATOM 745 O O . SER A 1 91 ? 23.352 -0.748 -11.239 1.00 75.69 91 SER A O 1
ATOM 747 N N . LEU A 1 92 ? 21.941 -2.477 -11.545 1.00 80.00 92 LEU A N 1
ATOM 748 C CA . LEU A 1 92 ? 20.730 -1.701 -11.282 1.00 80.00 92 LEU A CA 1
ATOM 749 C C . LEU A 1 92 ? 20.518 -1.580 -9.774 1.00 80.00 92 LEU A C 1
ATOM 751 O O . LEU A 1 92 ? 20.455 -2.582 -9.061 1.00 80.00 92 LEU A O 1
ATOM 755 N N . ARG A 1 93 ? 20.317 -0.346 -9.320 1.00 80.38 93 ARG A N 1
ATOM 756 C CA . ARG A 1 93 ? 19.750 -0.069 -8.005 1.00 80.38 93 ARG A CA 1
ATOM 757 C C . ARG A 1 93 ? 18.240 -0.272 -8.053 1.00 80.38 93 ARG A C 1
ATOM 759 O O . ARG A 1 93 ? 17.627 -0.420 -9.111 1.00 80.38 93 ARG A O 1
ATOM 766 N N . SER A 1 94 ? 17.608 -0.241 -6.901 1.00 82.25 94 SER A N 1
ATOM 767 C CA . SER A 1 94 ? 16.181 -0.504 -6.747 1.00 82.25 94 SER A CA 1
ATOM 768 C C . SER A 1 94 ? 15.317 0.574 -7.393 1.00 82.25 94 SER A C 1
ATOM 770 O O . SER A 1 94 ? 14.277 0.272 -7.974 1.00 82.25 94 SER A O 1
ATOM 772 N N . ASN A 1 95 ? 15.763 1.832 -7.342 1.00 81.81 95 ASN A N 1
ATOM 773 C CA . ASN A 1 95 ? 15.130 2.926 -8.078 1.00 81.81 95 ASN A CA 1
ATOM 774 C C . ASN A 1 95 ? 15.267 2.748 -9.599 1.00 81.81 95 ASN A C 1
ATOM 776 O O . ASN A 1 95 ? 14.324 3.046 -10.333 1.00 81.81 95 ASN A O 1
ATOM 780 N N . ASP A 1 96 ? 16.391 2.210 -10.075 1.00 84.69 96 ASP A N 1
ATOM 781 C CA . ASP A 1 96 ? 16.584 1.889 -11.486 1.00 84.69 96 ASP A CA 1
ATOM 782 C C . ASP A 1 96 ? 15.672 0.725 -11.908 1.00 84.69 96 ASP A C 1
ATOM 784 O O . ASP A 1 96 ? 15.057 0.798 -12.967 1.00 84.69 96 ASP A O 1
ATOM 788 N N . ALA A 1 97 ? 15.513 -0.304 -11.064 1.00 87.81 97 ALA A N 1
ATOM 789 C CA . ALA A 1 97 ? 14.587 -1.413 -11.302 1.00 87.81 97 ALA A CA 1
ATOM 790 C C . ALA A 1 97 ? 13.127 -0.934 -11.387 1.00 87.81 97 ALA A C 1
ATOM 792 O O . ALA A 1 97 ? 12.415 -1.302 -12.320 1.00 87.81 97 ALA A O 1
ATOM 793 N N . ILE A 1 98 ? 12.692 -0.058 -10.471 1.00 89.12 98 ILE A N 1
ATOM 794 C CA . ILE A 1 98 ? 11.374 0.591 -10.559 1.00 89.12 98 ILE A CA 1
ATOM 795 C C . ILE A 1 98 ? 11.262 1.375 -11.869 1.00 89.12 98 ILE A C 1
ATOM 797 O O . ILE A 1 98 ? 10.296 1.203 -12.608 1.00 89.12 98 ILE A O 1
ATOM 801 N N . THR A 1 99 ? 12.252 2.213 -12.181 1.00 87.12 99 THR A N 1
ATOM 802 C CA . THR A 1 99 ? 12.247 3.052 -13.390 1.00 87.12 99 THR A CA 1
ATOM 803 C C . THR A 1 99 ? 12.144 2.210 -14.659 1.00 87.12 99 THR A C 1
ATOM 805 O O . THR A 1 99 ? 11.355 2.537 -15.547 1.00 87.12 99 THR A O 1
ATOM 808 N N . ASP A 1 100 ? 12.893 1.111 -14.742 1.00 87.81 100 ASP A N 1
ATOM 809 C CA . ASP A 1 100 ? 12.857 0.191 -15.875 1.00 87.81 100 ASP A CA 1
ATOM 810 C C . ASP A 1 100 ? 11.467 -0.446 -16.021 1.00 87.81 100 ASP A C 1
ATOM 812 O O . ASP A 1 100 ? 10.830 -0.337 -17.070 1.00 87.81 100 ASP A O 1
ATOM 816 N N . VAL A 1 101 ? 10.924 -1.004 -14.937 1.00 91.12 101 VAL A N 1
ATOM 817 C CA . VAL A 1 101 ? 9.601 -1.646 -14.935 1.00 91.12 101 VAL A CA 1
ATOM 818 C C . VAL A 1 101 ? 8.494 -0.669 -15.319 1.00 91.12 101 VAL A C 1
ATOM 820 O O . VAL A 1 101 ? 7.697 -0.966 -16.211 1.00 91.12 101 VAL A O 1
ATOM 823 N N . LEU A 1 102 ? 8.455 0.519 -14.709 1.00 90.88 102 LEU A N 1
ATOM 824 C CA . LEU A 1 102 ? 7.448 1.535 -15.030 1.00 90.88 102 LEU A CA 1
ATOM 825 C C . LEU A 1 102 ? 7.604 2.047 -16.469 1.00 90.88 102 LEU A C 1
ATOM 827 O O . LEU A 1 102 ? 6.604 2.275 -17.153 1.00 90.88 102 LEU A O 1
ATOM 831 N N . SER A 1 103 ? 8.839 2.177 -16.965 1.00 88.69 103 SER A N 1
ATOM 832 C CA . SER A 1 103 ? 9.117 2.520 -18.363 1.00 88.69 103 SER A CA 1
ATOM 833 C C . SER A 1 103 ? 8.596 1.450 -19.322 1.00 88.69 103 SER A C 1
ATOM 835 O O . SER A 1 103 ? 7.978 1.778 -20.338 1.00 88.69 103 SER A O 1
ATOM 837 N N . ILE A 1 104 ? 8.795 0.166 -19.017 1.00 90.56 104 ILE A N 1
ATOM 838 C CA . ILE A 1 104 ? 8.282 -0.936 -19.835 1.00 90.56 104 ILE A CA 1
ATOM 839 C C . ILE A 1 104 ? 6.752 -0.946 -19.831 1.00 90.56 104 ILE A C 1
ATOM 841 O O . ILE A 1 104 ? 6.152 -0.967 -20.907 1.00 90.56 104 ILE A O 1
ATOM 845 N N . ILE A 1 105 ? 6.127 -0.868 -18.651 1.00 91.75 105 ILE A N 1
ATOM 846 C CA . ILE A 1 105 ? 4.666 -0.813 -18.490 1.00 91.75 105 ILE A CA 1
ATOM 847 C C . ILE A 1 105 ? 4.081 0.345 -19.302 1.00 91.75 105 ILE A C 1
ATOM 849 O O . ILE A 1 105 ? 3.141 0.144 -20.069 1.00 91.75 105 ILE A O 1
ATOM 853 N N . SER A 1 106 ? 4.671 1.536 -19.177 1.00 90.75 106 SER A N 1
ATOM 854 C CA . SER A 1 106 ? 4.241 2.745 -19.882 1.00 90.75 106 SER A CA 1
ATOM 855 C C . SER A 1 106 ? 4.363 2.600 -21.402 1.00 90.75 106 SER A C 1
ATOM 857 O O . SER A 1 106 ? 3.404 2.854 -22.132 1.00 90.75 106 SER A O 1
ATOM 859 N N . ASN A 1 107 ? 5.512 2.126 -21.895 1.00 90.06 107 ASN A N 1
ATOM 860 C CA . ASN A 1 107 ? 5.768 1.989 -23.332 1.00 90.06 107 ASN A CA 1
ATOM 861 C C . ASN A 1 107 ? 4.916 0.900 -23.995 1.00 90.06 107 ASN A C 1
ATOM 863 O O . ASN A 1 107 ? 4.498 1.059 -25.140 1.00 90.06 107 ASN A O 1
ATOM 867 N N . LEU A 1 108 ? 4.656 -0.201 -23.290 1.00 90.75 108 LEU A N 1
ATOM 868 C CA . LEU A 1 108 ? 3.817 -1.294 -23.784 1.00 90.75 108 LEU A CA 1
ATOM 869 C C . LEU A 1 108 ? 2.327 -1.097 -23.474 1.00 90.75 108 LEU A C 1
ATOM 871 O O . LEU A 1 108 ? 1.508 -1.873 -23.960 1.00 90.75 108 LEU A O 1
ATOM 875 N N . SER A 1 109 ? 1.975 -0.077 -22.682 1.00 90.81 109 SER A N 1
ATOM 876 C CA . SER A 1 109 ? 0.611 0.166 -22.194 1.00 90.81 109 SER A CA 1
ATOM 877 C C . SER A 1 109 ? -0.014 -1.086 -21.561 1.00 90.81 109 SER A C 1
ATOM 879 O O . SER A 1 109 ? -1.166 -1.427 -21.832 1.00 90.81 109 SER A O 1
ATOM 881 N N . ILE A 1 110 ? 0.766 -1.809 -20.748 1.00 92.75 110 ILE A N 1
ATOM 882 C CA . ILE A 1 110 ? 0.309 -3.048 -20.101 1.00 92.75 110 ILE A CA 1
ATOM 883 C C . ILE A 1 110 ? -0.817 -2.691 -19.121 1.00 92.75 110 ILE A C 1
ATOM 885 O O . ILE A 1 110 ? -0.582 -1.871 -18.240 1.00 92.75 110 ILE A O 1
ATOM 889 N N . PRO A 1 111 ? -2.020 -3.283 -19.216 1.00 93.81 111 PRO A N 1
ATOM 890 C CA . PRO A 1 111 ? -3.112 -2.987 -18.292 1.00 93.81 111 PRO A CA 1
ATOM 891 C C . PRO A 1 111 ? -2.852 -3.667 -16.943 1.00 93.81 111 PRO A C 1
ATOM 893 O O . PRO A 1 111 ? -3.291 -4.797 -16.716 1.00 93.81 111 PRO A O 1
ATOM 896 N N . VAL A 1 112 ? -2.102 -2.994 -16.073 1.00 95.62 112 VAL A N 1
ATOM 897 C CA . VAL A 1 112 ? -1.679 -3.523 -14.772 1.00 95.62 112 VAL A CA 1
ATOM 898 C C . VAL A 1 112 ? -2.898 -3.673 -13.863 1.00 95.62 112 VAL A C 1
ATOM 900 O O . VAL A 1 112 ? -3.662 -2.726 -13.698 1.00 95.62 112 VAL A O 1
ATOM 903 N N . SER A 1 113 ? -3.090 -4.855 -13.278 1.00 96.62 113 SER A N 1
ATOM 904 C CA . SER A 1 113 ? -4.142 -5.136 -12.291 1.00 96.62 113 SER A CA 1
ATOM 905 C C . SER A 1 113 ? -3.633 -5.036 -10.855 1.00 96.62 113 SER A C 1
ATOM 907 O O . SER A 1 113 ? -4.377 -4.568 -9.992 1.00 96.62 113 SER A O 1
ATOM 909 N N . ALA A 1 114 ? -2.380 -5.423 -10.607 1.00 97.62 114 ALA A N 1
ATOM 910 C CA . ALA A 1 114 ? -1.744 -5.324 -9.297 1.00 97.62 114 ALA A CA 1
ATOM 911 C C . ALA A 1 114 ? -0.293 -4.845 -9.411 1.00 97.62 114 ALA A C 1
ATOM 913 O O . ALA A 1 114 ? 0.441 -5.277 -10.304 1.00 97.62 114 ALA A O 1
ATOM 914 N N . PHE A 1 115 ? 0.120 -3.968 -8.500 1.00 97.44 115 PHE A N 1
ATOM 915 C CA . PHE A 1 115 ? 1.495 -3.490 -8.423 1.00 97.44 115 PHE A CA 1
ATOM 916 C C . PHE A 1 115 ? 1.981 -3.417 -6.975 1.00 97.44 115 PHE A C 1
ATOM 918 O O . PHE A 1 115 ? 1.299 -2.855 -6.116 1.00 97.44 115 PHE A O 1
ATOM 925 N N . ALA A 1 116 ? 3.173 -3.950 -6.712 1.00 96.00 116 ALA A N 1
ATOM 926 C CA . ALA A 1 116 ? 3.760 -3.983 -5.380 1.00 96.00 116 ALA A CA 1
ATOM 927 C C . ALA A 1 116 ? 5.238 -3.562 -5.371 1.00 96.00 116 ALA A C 1
ATOM 929 O O . ALA A 1 116 ? 6.020 -3.971 -6.229 1.00 96.00 116 ALA A O 1
ATOM 930 N N . ILE A 1 117 ? 5.625 -2.774 -4.366 1.00 93.38 117 ILE A N 1
ATOM 931 C CA . ILE A 1 117 ? 7.024 -2.487 -4.019 1.00 93.38 117 ILE A CA 1
ATOM 932 C C . ILE A 1 117 ? 7.238 -2.898 -2.573 1.00 93.38 117 ILE A C 1
ATOM 934 O O . ILE A 1 117 ? 6.732 -2.237 -1.669 1.00 93.38 117 ILE A O 1
ATOM 938 N N . HIS A 1 118 ? 7.998 -3.966 -2.356 1.00 90.75 118 HIS A N 1
ATOM 939 C CA . HIS A 1 118 ? 8.269 -4.543 -1.040 1.00 90.75 118 HIS A CA 1
ATOM 940 C C . HIS A 1 118 ? 9.762 -4.490 -0.740 1.00 90.75 118 HIS A C 1
ATOM 942 O O . HIS A 1 118 ? 10.493 -5.458 -0.946 1.00 90.75 118 HIS A O 1
ATOM 948 N N . PHE A 1 119 ? 10.220 -3.333 -0.266 1.00 86.06 119 PHE A N 1
ATOM 949 C CA . PHE A 1 119 ? 11.620 -3.103 0.112 1.00 86.06 119 PHE A CA 1
ATOM 950 C C . PHE A 1 119 ? 11.855 -3.125 1.613 1.00 86.06 119 PHE A C 1
ATOM 952 O O . PHE A 1 119 ? 12.975 -2.912 2.059 1.00 86.06 119 PHE A O 1
ATOM 959 N N . LYS A 1 120 ? 10.812 -3.415 2.385 1.00 78.69 120 LYS A N 1
ATOM 960 C CA . LYS A 1 120 ? 10.891 -3.672 3.813 1.00 78.69 120 LYS A CA 1
ATOM 961 C C . LYS A 1 120 ? 10.803 -5.181 4.051 1.00 78.69 120 LYS A C 1
ATOM 963 O O . LYS A 1 120 ? 9.725 -5.756 3.872 1.00 78.69 120 LYS A O 1
ATOM 968 N N . PRO A 1 121 ? 11.892 -5.844 4.475 1.00 69.50 121 PRO A N 1
ATOM 969 C CA . PRO A 1 121 ? 11.816 -7.236 4.891 1.00 69.50 121 PRO A CA 1
ATOM 970 C C . PRO A 1 121 ? 10.792 -7.422 6.020 1.00 69.50 121 PRO A C 1
ATOM 972 O O . PRO A 1 121 ? 10.575 -6.549 6.868 1.00 69.50 121 PRO A O 1
ATOM 975 N N . LYS A 1 122 ? 10.131 -8.583 6.053 1.00 63.59 122 LYS A N 1
ATOM 976 C CA . LYS A 1 122 ? 9.113 -8.857 7.076 1.00 63.59 122 LYS A CA 1
ATOM 977 C C . LYS A 1 122 ? 9.731 -8.784 8.474 1.00 63.59 122 LYS A C 1
ATOM 979 O O . LYS A 1 122 ? 10.650 -9.531 8.795 1.00 63.59 122 LYS A O 1
ATOM 984 N N . GLY A 1 123 ? 9.175 -7.922 9.324 1.00 59.69 123 GLY A N 1
ATOM 985 C CA . GLY A 1 123 ? 9.580 -7.791 10.727 1.00 59.69 123 GLY A CA 1
ATOM 986 C C . GLY A 1 123 ? 10.817 -6.922 10.979 1.00 59.69 123 GLY A C 1
ATOM 987 O O . GLY A 1 123 ? 11.251 -6.844 12.127 1.00 59.69 123 GLY A O 1
ATOM 988 N N . THR A 1 124 ? 11.369 -6.258 9.960 1.00 65.75 124 THR A N 1
ATOM 989 C CA . THR A 1 124 ? 12.440 -5.261 10.131 1.00 65.75 124 THR A CA 1
ATOM 990 C C . THR A 1 124 ? 11.874 -3.843 10.197 1.00 65.75 124 THR A C 1
ATOM 992 O O . THR A 1 124 ? 10.760 -3.602 9.739 1.00 65.75 124 THR A O 1
ATOM 995 N N . ILE A 1 125 ? 12.631 -2.902 10.765 1.00 65.06 125 ILE A N 1
ATOM 996 C CA . ILE A 1 125 ? 12.287 -1.473 10.818 1.00 65.06 125 ILE A CA 1
ATOM 997 C C . ILE A 1 125 ? 13.482 -0.677 10.287 1.00 65.06 125 ILE A C 1
ATOM 999 O O . ILE A 1 125 ? 14.614 -0.967 10.677 1.00 65.06 125 ILE A O 1
ATOM 1003 N N . GLY A 1 126 ? 13.206 0.343 9.474 1.00 63.78 126 GLY A N 1
ATOM 1004 C CA . GLY A 1 126 ? 14.143 1.413 9.135 1.00 63.78 126 GLY A CA 1
ATOM 1005 C C . GLY A 1 126 ? 15.110 1.117 7.985 1.00 63.78 126 GLY A C 1
ATOM 1006 O O . GLY A 1 126 ? 15.353 -0.032 7.618 1.00 63.78 126 GLY A O 1
ATOM 1007 N N . ASN A 1 127 ? 15.680 2.202 7.448 1.00 64.56 127 ASN A N 1
ATOM 1008 C CA . ASN A 1 127 ? 16.713 2.263 6.404 1.00 64.56 127 ASN A CA 1
ATOM 1009 C C . ASN A 1 127 ? 16.356 1.672 5.027 1.00 64.56 127 ASN A C 1
ATOM 1011 O O . ASN A 1 127 ? 17.239 1.496 4.192 1.00 64.56 127 ASN A O 1
ATOM 1015 N N . ASN A 1 128 ? 15.076 1.448 4.729 1.00 74.06 128 ASN A N 1
ATOM 1016 C CA . ASN A 1 128 ? 14.616 0.982 3.414 1.00 74.06 128 ASN A CA 1
ATOM 1017 C C . ASN A 1 128 ? 14.262 2.167 2.504 1.00 74.06 128 ASN A C 1
ATOM 1019 O O . ASN A 1 128 ? 13.214 2.180 1.847 1.00 74.06 128 ASN A O 1
ATOM 1023 N N . HIS A 1 129 ? 15.117 3.192 2.513 1.00 73.19 129 HIS A N 1
ATOM 1024 C CA . HIS A 1 129 ? 14.904 4.409 1.741 1.00 73.19 129 HIS A CA 1
ATOM 1025 C C . HIS A 1 129 ? 14.964 4.111 0.247 1.00 73.19 129 HIS A C 1
ATOM 1027 O O . HIS A 1 129 ? 15.741 3.274 -0.226 1.00 73.19 129 HIS A O 1
ATOM 1033 N N . LEU A 1 130 ? 14.136 4.835 -0.497 1.00 75.00 130 LEU A N 1
ATOM 1034 C CA . LEU A 1 130 ? 14.274 4.946 -1.934 1.00 75.00 130 LEU A CA 1
ATOM 1035 C C . LEU A 1 130 ? 14.918 6.282 -2.261 1.00 75.00 130 LEU A C 1
ATOM 1037 O O . LEU A 1 130 ? 14.397 7.332 -1.894 1.00 75.00 130 LEU A O 1
ATOM 1041 N N . GLU A 1 131 ? 16.024 6.246 -2.998 1.00 71.69 131 GLU A N 1
ATOM 1042 C CA . GLU A 1 131 ? 16.590 7.443 -3.615 1.00 71.69 131 GLU A CA 1
ATOM 1043 C C . GLU A 1 131 ? 15.683 7.896 -4.772 1.00 71.69 131 GLU A C 1
ATOM 1045 O O . GLU A 1 131 ? 15.921 7.598 -5.950 1.00 71.69 131 GLU A O 1
ATOM 1050 N N . MET A 1 132 ? 14.598 8.587 -4.411 1.00 67.75 132 MET A N 1
ATOM 1051 C CA . MET A 1 132 ? 13.542 9.030 -5.326 1.00 67.75 132 MET A CA 1
ATOM 1052 C C . MET A 1 132 ? 13.974 10.165 -6.253 1.00 67.75 132 MET A C 1
ATOM 1054 O O . MET A 1 132 ? 13.328 10.376 -7.275 1.00 67.75 132 MET A O 1
ATOM 1058 N N . GLU A 1 133 ? 15.099 10.831 -5.970 1.00 61.69 133 GLU A N 1
ATOM 1059 C CA . GLU A 1 133 ? 15.706 11.825 -6.869 1.00 61.69 133 GLU A CA 1
ATOM 1060 C C . GLU A 1 133 ? 15.993 11.255 -8.267 1.00 61.69 133 GLU A C 1
ATOM 1062 O O . GLU A 1 133 ? 16.133 12.000 -9.235 1.00 61.69 133 GLU A O 1
ATOM 1067 N N . CYS A 1 134 ? 16.058 9.924 -8.389 1.00 60.28 134 CYS A N 1
ATOM 1068 C CA . CYS A 1 134 ? 16.275 9.236 -9.654 1.00 60.28 134 CYS A CA 1
ATOM 1069 C C . CYS A 1 134 ? 15.004 8.875 -10.430 1.00 60.28 134 CYS A C 1
ATOM 1071 O O . CYS A 1 134 ? 15.121 8.428 -11.570 1.00 60.28 134 CYS A O 1
ATOM 1073 N N . ILE A 1 135 ? 13.811 9.066 -9.857 1.00 67.06 135 ILE A N 1
ATOM 1074 C CA . ILE A 1 135 ? 12.537 8.733 -10.502 1.00 67.06 135 ILE A CA 1
ATOM 1075 C C . ILE A 1 135 ? 11.798 10.029 -10.824 1.00 67.06 135 ILE A C 1
ATOM 1077 O O . ILE A 1 135 ? 11.304 10.713 -9.933 1.00 67.06 135 ILE A O 1
ATOM 1081 N N . CYS A 1 136 ? 11.688 10.380 -12.107 1.00 66.69 136 CYS A N 1
ATOM 1082 C CA . CYS A 1 136 ? 11.000 11.605 -12.504 1.00 66.69 136 CYS A CA 1
ATOM 1083 C C . CYS A 1 136 ? 9.473 11.446 -12.347 1.00 66.69 136 CYS A C 1
ATOM 1085 O O . CYS A 1 136 ? 8.869 10.668 -13.090 1.00 66.69 136 CYS A O 1
ATOM 1087 N N . PRO A 1 137 ? 8.786 12.219 -11.480 1.00 66.12 137 PRO A N 1
ATOM 1088 C CA . PRO A 1 137 ? 7.330 12.113 -11.331 1.00 66.12 137 PRO A CA 1
ATOM 1089 C C . PRO A 1 137 ? 6.568 12.467 -12.617 1.00 66.12 137 PRO A C 1
ATOM 1091 O O . PRO A 1 137 ? 5.435 12.037 -12.815 1.00 66.12 137 PRO A O 1
ATOM 1094 N N . LEU A 1 138 ? 7.190 13.232 -13.523 1.00 67.44 138 LEU A N 1
ATOM 1095 C CA . LEU A 1 138 ? 6.609 13.558 -14.828 1.00 67.44 138 LEU A CA 1
ATOM 1096 C C . LEU A 1 138 ? 6.446 12.322 -15.722 1.00 67.44 138 LEU A C 1
ATOM 1098 O O . LEU A 1 138 ? 5.583 12.326 -16.598 1.00 67.44 138 LEU A O 1
ATOM 1102 N N . ASP A 1 139 ? 7.213 11.254 -15.492 1.00 74.56 139 ASP A N 1
ATOM 1103 C CA . ASP A 1 139 ? 7.049 10.006 -16.236 1.00 74.56 139 ASP A CA 1
ATOM 1104 C C . ASP A 1 139 ? 5.716 9.321 -15.923 1.00 74.56 139 ASP A C 1
ATOM 1106 O O . ASP A 1 139 ? 5.132 8.693 -16.809 1.00 74.56 139 ASP A O 1
ATOM 1110 N N . LEU A 1 140 ? 5.173 9.540 -14.719 1.00 81.81 140 LEU A N 1
ATOM 1111 C CA . LEU A 1 140 ? 3.848 9.058 -14.315 1.00 81.81 140 LEU A CA 1
ATOM 1112 C C . LEU A 1 140 ? 2.706 9.814 -15.015 1.00 81.81 140 LEU A C 1
ATOM 1114 O O . LEU A 1 140 ? 1.564 9.370 -15.015 1.00 81.81 140 LEU A O 1
ATOM 1118 N N . ARG A 1 141 ? 2.997 10.952 -15.657 1.00 84.12 141 ARG A N 1
ATOM 1119 C CA . ARG A 1 141 ? 2.013 11.742 -16.420 1.00 84.12 141 ARG A CA 1
ATOM 1120 C C . ARG A 1 141 ? 1.958 11.365 -17.896 1.00 84.12 141 ARG A C 1
ATOM 1122 O O . ARG A 1 141 ? 1.136 11.904 -18.638 1.00 84.12 141 ARG A O 1
ATOM 1129 N N . LYS A 1 142 ? 2.832 10.463 -18.353 1.00 85.94 142 LYS A N 1
ATOM 1130 C CA . LYS A 1 142 ? 2.846 10.016 -19.749 1.00 85.94 142 LYS A CA 1
ATOM 1131 C C . LYS A 1 142 ? 1.538 9.279 -20.077 1.00 85.94 142 LYS A C 1
ATOM 1133 O O . LYS A 1 142 ? 1.121 8.436 -19.287 1.00 85.94 142 LYS A O 1
ATOM 1138 N N . PRO A 1 143 ? 0.924 9.508 -21.254 1.00 88.25 143 PRO A N 1
ATOM 1139 C CA . PRO A 1 143 ? -0.332 8.850 -21.626 1.00 88.25 143 PRO A CA 1
ATOM 1140 C C . PRO A 1 143 ? -0.275 7.317 -21.595 1.00 88.25 143 PRO A C 1
ATOM 1142 O O . PRO A 1 143 ? -1.245 6.677 -21.206 1.00 88.25 143 PRO A O 1
ATOM 1145 N N . GLY A 1 144 ? 0.863 6.727 -21.980 1.00 89.12 144 GLY A N 1
ATOM 1146 C CA . GLY A 1 144 ? 1.061 5.274 -21.917 1.00 89.12 144 GLY A CA 1
ATOM 1147 C C . GLY A 1 144 ? 1.038 4.742 -20.484 1.00 89.12 144 GLY A C 1
ATOM 1148 O O . GLY A 1 144 ? 0.421 3.714 -20.215 1.00 89.12 144 GLY A O 1
ATOM 1149 N N . PHE A 1 145 ? 1.625 5.493 -19.546 1.00 90.81 145 PHE A N 1
ATOM 1150 C CA . PHE A 1 145 ? 1.572 5.166 -18.126 1.00 90.81 145 PHE A CA 1
ATOM 1151 C C . PHE A 1 145 ? 0.149 5.292 -17.594 1.00 90.81 145 PHE A C 1
ATOM 1153 O O . PHE A 1 145 ? -0.376 4.333 -17.046 1.00 90.81 145 PHE A O 1
ATOM 1160 N N . THR A 1 146 ? -0.509 6.437 -17.786 1.00 91.31 146 THR A N 1
ATOM 1161 C CA . THR A 1 146 ? -1.850 6.656 -17.225 1.00 91.31 146 THR A CA 1
ATOM 1162 C C . THR A 1 146 ? -2.875 5.664 -17.775 1.00 91.31 146 THR A C 1
ATOM 1164 O O . THR A 1 146 ? -3.716 5.184 -17.018 1.00 91.31 146 THR A O 1
ATOM 1167 N N . ALA A 1 147 ? -2.773 5.284 -19.054 1.00 91.50 147 ALA A N 1
ATOM 1168 C CA . ALA A 1 147 ? -3.604 4.239 -19.650 1.00 91.50 147 ALA A CA 1
ATOM 1169 C C . ALA A 1 147 ? -3.343 2.855 -19.030 1.00 91.50 147 ALA A C 1
ATOM 1171 O O . ALA A 1 147 ? -4.292 2.166 -18.663 1.00 91.50 147 ALA A O 1
ATOM 1172 N N . ALA A 1 148 ? -2.073 2.467 -18.874 1.00 92.38 148 ALA A N 1
ATOM 1173 C CA . ALA A 1 148 ? -1.679 1.221 -18.216 1.00 92.38 148 ALA A CA 1
ATOM 1174 C C . ALA A 1 148 ? -2.161 1.153 -16.756 1.00 92.38 148 ALA A C 1
ATOM 1176 O O . ALA A 1 148 ? -2.716 0.147 -16.311 1.00 92.38 148 ALA A O 1
ATOM 1177 N N . TRP A 1 149 ? -1.974 2.253 -16.028 1.00 94.44 149 TRP A N 1
ATOM 1178 C CA . TRP A 1 149 ? -2.174 2.363 -14.585 1.00 94.44 149 TRP A CA 1
ATOM 1179 C C . TRP A 1 149 ? -3.646 2.518 -14.180 1.00 94.44 149 TRP A C 1
ATOM 1181 O O . TRP A 1 149 ? -4.027 2.171 -13.063 1.00 94.44 149 TRP A O 1
ATOM 1191 N N . ALA A 1 150 ? -4.513 2.976 -15.092 1.00 93.31 150 ALA A N 1
ATOM 1192 C CA . ALA A 1 150 ? -5.950 3.136 -14.846 1.00 93.31 150 ALA A CA 1
ATOM 1193 C C . ALA A 1 150 ? -6.674 1.820 -14.489 1.00 93.31 150 ALA A C 1
ATOM 1195 O O . ALA A 1 150 ? -7.792 1.854 -13.965 1.00 93.31 150 ALA A O 1
ATOM 1196 N N . HIS A 1 151 ? -6.058 0.673 -14.787 1.00 94.50 151 HIS A N 1
ATOM 1197 C CA . HIS A 1 151 ? -6.604 -0.662 -14.543 1.00 94.50 151 HIS A CA 1
ATOM 1198 C C . HIS A 1 151 ? -6.269 -1.243 -13.167 1.00 94.50 151 HIS A C 1
ATOM 1200 O O . HIS A 1 151 ? -6.840 -2.282 -12.821 1.00 94.50 151 HIS A O 1
ATOM 1206 N N . ILE A 1 152 ? -5.401 -0.583 -12.394 1.00 96.69 152 ILE A N 1
ATOM 1207 C CA . ILE A 1 152 ? -4.934 -1.106 -11.111 1.00 96.69 152 ILE A CA 1
ATOM 1208 C C . ILE A 1 152 ? -6.085 -1.228 -10.120 1.00 96.69 152 ILE A C 1
ATOM 1210 O O . ILE A 1 152 ? -6.902 -0.318 -9.958 1.00 96.69 152 ILE A O 1
ATOM 1214 N N . GLN A 1 153 ? -6.103 -2.377 -9.448 1.00 97.62 153 GLN A N 1
ATOM 1215 C CA . GLN A 1 153 ? -7.041 -2.737 -8.393 1.00 97.62 153 GLN A CA 1
ATOM 1216 C C . GLN A 1 153 ? -6.331 -2.984 -7.060 1.00 97.62 153 GLN A C 1
ATOM 1218 O O . GLN A 1 153 ? -6.919 -2.671 -6.029 1.00 97.62 153 GLN A O 1
ATOM 1223 N N . ASP A 1 154 ? -5.095 -3.491 -7.067 1.00 98.31 154 ASP A N 1
ATOM 1224 C CA . ASP A 1 154 ? -4.282 -3.719 -5.862 1.00 98.31 154 ASP A CA 1
ATOM 1225 C C . ASP A 1 154 ? -2.960 -2.943 -5.966 1.00 98.31 154 ASP A C 1
ATOM 1227 O O . ASP A 1 154 ? -2.190 -3.135 -6.911 1.00 98.31 154 ASP A O 1
ATOM 1231 N N . LEU A 1 155 ? -2.718 -2.034 -5.021 1.00 98.19 155 LEU A N 1
ATOM 1232 C CA . LEU A 1 155 ? -1.480 -1.267 -4.920 1.00 98.19 155 LEU A CA 1
ATOM 1233 C C . LEU A 1 155 ? -0.887 -1.421 -3.520 1.00 98.19 155 LEU A C 1
ATOM 1235 O O . LEU A 1 155 ? -1.511 -1.021 -2.535 1.00 98.19 155 LEU A O 1
ATOM 1239 N N . SER A 1 156 ? 0.340 -1.937 -3.446 1.00 97.06 156 SER A N 1
ATOM 1240 C CA . SER A 1 156 ? 1.077 -2.113 -2.192 1.00 97.06 156 SER A CA 1
ATOM 1241 C C . SER A 1 156 ? 2.436 -1.415 -2.251 1.00 97.06 156 SER A C 1
ATOM 1243 O O . SER A 1 156 ? 3.269 -1.708 -3.107 1.00 97.06 156 SER A O 1
ATOM 1245 N N . LEU A 1 157 ? 2.666 -0.463 -1.351 1.00 94.56 157 LEU A N 1
ATOM 1246 C CA . LEU A 1 157 ? 3.883 0.342 -1.279 1.00 94.56 157 LEU A CA 1
ATOM 1247 C C . LEU A 1 157 ? 4.489 0.207 0.120 1.00 94.56 157 LEU A C 1
ATOM 1249 O O . LEU A 1 157 ? 4.002 0.798 1.083 1.00 94.56 157 LEU A O 1
ATOM 1253 N N . GLN A 1 158 ? 5.558 -0.581 0.222 1.00 91.12 158 GLN A N 1
ATOM 1254 C CA . GLN A 1 158 ? 6.250 -0.895 1.469 1.00 91.12 158 GLN A CA 1
ATOM 1255 C C . GLN A 1 158 ? 7.733 -0.515 1.373 1.00 91.12 158 GLN A C 1
ATOM 1257 O O . GLN A 1 158 ? 8.593 -1.329 1.027 1.00 91.12 158 GLN A O 1
ATOM 1262 N N . TYR A 1 159 ? 8.025 0.749 1.670 1.00 87.31 159 TYR A N 1
ATOM 1263 C CA . TYR A 1 159 ? 9.370 1.330 1.707 1.00 87.31 159 TYR A CA 1
ATOM 1264 C C . TYR A 1 159 ? 9.381 2.547 2.638 1.00 87.31 159 TYR A C 1
ATOM 1266 O O . TYR A 1 159 ? 8.327 3.076 2.989 1.00 87.31 159 TYR A O 1
ATOM 1274 N N . THR A 1 160 ? 10.562 3.024 3.032 1.00 85.25 160 THR A N 1
ATOM 1275 C CA . THR A 1 160 ? 10.657 4.188 3.921 1.00 85.25 160 THR A CA 1
ATOM 1276 C C . THR A 1 160 ? 10.262 5.472 3.193 1.00 85.25 160 THR A C 1
ATOM 1278 O O . THR A 1 160 ? 10.969 5.940 2.301 1.00 85.25 160 THR A O 1
ATOM 1281 N N . MET A 1 161 ? 9.120 6.054 3.578 1.00 82.19 161 MET A N 1
ATOM 1282 C CA . MET A 1 161 ? 8.572 7.290 3.001 1.00 82.19 161 MET A CA 1
ATOM 1283 C C . MET A 1 161 ? 9.079 8.524 3.761 1.00 82.19 161 MET A C 1
ATOM 1285 O O . MET A 1 161 ? 8.304 9.274 4.351 1.00 82.19 161 MET A O 1
ATOM 1289 N N . GLY A 1 162 ? 10.397 8.702 3.777 1.00 73.06 162 GLY A N 1
ATOM 1290 C CA . GLY A 1 162 ? 11.080 9.799 4.460 1.00 73.06 162 GLY A CA 1
ATOM 1291 C C . GLY A 1 162 ? 12.542 9.884 4.033 1.00 73.06 162 GLY A C 1
ATOM 1292 O O . GLY A 1 162 ? 13.083 8.934 3.460 1.00 73.06 162 GLY A O 1
ATOM 1293 N N . SER A 1 163 ? 13.169 11.027 4.284 1.00 72.81 163 SER A N 1
ATOM 1294 C CA . SER A 1 163 ? 14.588 11.271 4.015 1.00 72.81 163 SER A CA 1
ATOM 1295 C C . SER A 1 163 ? 15.098 12.363 4.949 1.00 72.81 163 SER A C 1
ATOM 1297 O O . SER A 1 163 ? 14.354 13.292 5.260 1.00 72.81 163 SER A O 1
ATOM 1299 N N . ASP A 1 164 ? 16.373 12.290 5.335 1.00 75.12 164 ASP A N 1
ATOM 1300 C CA . ASP A 1 164 ? 17.056 13.397 6.020 1.00 75.12 164 ASP A CA 1
ATOM 1301 C C . ASP A 1 164 ? 17.104 14.658 5.132 1.00 75.12 164 ASP A C 1
ATOM 1303 O O . ASP A 1 164 ? 17.150 15.786 5.628 1.00 75.12 164 ASP A O 1
ATOM 1307 N N . ASP A 1 165 ? 17.052 14.479 3.807 1.00 79.25 165 ASP A N 1
ATOM 1308 C CA . ASP A 1 165 ? 16.893 15.565 2.846 1.00 79.25 165 ASP A CA 1
ATOM 1309 C C . ASP A 1 165 ? 15.405 15.891 2.642 1.00 79.25 165 ASP A C 1
ATOM 1311 O O . ASP A 1 165 ? 14.636 15.117 2.062 1.00 79.25 165 ASP A O 1
ATOM 1315 N N . THR A 1 166 ? 15.005 17.090 3.072 1.00 78.88 166 THR A N 1
ATOM 1316 C CA . THR A 1 166 ? 13.625 17.585 2.960 1.00 78.88 166 THR A CA 1
ATOM 1317 C C . THR A 1 166 ? 13.105 17.589 1.519 1.00 78.88 166 THR A C 1
ATOM 1319 O O . THR A 1 166 ? 11.924 17.330 1.281 1.00 78.88 166 THR A O 1
ATOM 1322 N N . SER A 1 167 ? 13.958 17.879 0.535 1.00 77.69 167 SER A N 1
ATOM 1323 C CA . SER A 1 167 ? 13.561 17.906 -0.873 1.00 77.69 167 SER A CA 1
ATOM 1324 C C . SER A 1 167 ? 13.301 16.498 -1.412 1.00 77.69 167 SER A C 1
ATOM 1326 O O . SER A 1 167 ? 12.301 16.286 -2.104 1.00 77.69 167 SER A O 1
ATOM 1328 N N . ALA A 1 168 ? 14.127 15.521 -1.030 1.00 76.06 168 ALA A N 1
ATOM 1329 C CA . ALA A 1 168 ? 13.927 14.117 -1.373 1.00 76.06 168 ALA A CA 1
ATOM 1330 C C . ALA A 1 168 ? 12.690 13.531 -0.668 1.00 76.06 168 ALA A C 1
ATOM 1332 O O . ALA A 1 168 ? 11.931 12.764 -1.271 1.00 76.06 168 ALA A O 1
ATOM 1333 N N . ALA A 1 169 ? 12.426 13.936 0.577 1.00 78.69 169 ALA A N 1
ATOM 1334 C CA . ALA A 1 169 ? 11.229 13.540 1.316 1.00 78.69 169 ALA A CA 1
ATOM 1335 C C . ALA A 1 169 ? 9.943 14.030 0.616 1.00 78.69 169 ALA A C 1
ATOM 1337 O O . ALA A 1 169 ? 9.028 13.242 0.360 1.00 78.69 169 ALA A O 1
ATOM 1338 N N . LEU A 1 170 ? 9.905 15.301 0.196 1.00 80.62 170 LEU A N 1
ATOM 1339 C CA . LEU A 1 170 ? 8.780 15.864 -0.562 1.00 80.62 170 LEU A CA 1
ATOM 1340 C C . LEU A 1 170 ? 8.582 15.186 -1.923 1.00 80.62 170 LEU A C 1
ATOM 1342 O O . LEU A 1 170 ? 7.442 14.953 -2.330 1.00 80.62 170 LEU A O 1
ATOM 1346 N N . GLN A 1 171 ? 9.666 14.845 -2.626 1.00 80.44 171 GLN A N 1
ATOM 1347 C CA . GLN A 1 171 ? 9.587 14.094 -3.882 1.00 80.44 171 GLN A CA 1
ATOM 1348 C C . GLN A 1 171 ? 9.008 12.695 -3.664 1.00 80.44 171 GLN A C 1
ATOM 1350 O O . GLN A 1 171 ? 8.124 12.282 -4.414 1.00 80.44 171 GLN A O 1
ATOM 1355 N N . SER A 1 172 ? 9.434 12.010 -2.601 1.00 79.94 172 SER A N 1
ATOM 1356 C CA . SER A 1 172 ? 8.936 10.682 -2.227 1.00 79.94 172 SER A CA 1
ATOM 1357 C C . SER A 1 172 ? 7.437 10.715 -1.931 1.00 79.94 172 SER A C 1
ATOM 1359 O O . SER A 1 172 ? 6.674 9.930 -2.490 1.00 79.94 172 SER A O 1
ATOM 1361 N N . ALA A 1 173 ? 6.987 11.693 -1.139 1.00 84.88 173 ALA A N 1
ATOM 1362 C CA . ALA A 1 173 ? 5.568 11.926 -0.881 1.00 84.88 173 ALA A CA 1
ATOM 1363 C C . ALA A 1 173 ? 4.795 12.295 -2.158 1.00 84.88 173 ALA A C 1
ATOM 1365 O O . ALA A 1 173 ? 3.659 11.862 -2.369 1.00 84.88 173 ALA A O 1
ATOM 1366 N N . GLY A 1 174 ? 5.388 13.124 -3.021 1.00 87.00 174 GLY A N 1
ATOM 1367 C CA . GLY A 1 174 ? 4.870 13.479 -4.342 1.00 87.00 174 GLY A CA 1
ATOM 1368 C C . GLY A 1 174 ? 4.568 12.243 -5.178 1.00 87.00 174 GLY A C 1
ATOM 1369 O O . GLY A 1 174 ? 3.441 12.068 -5.636 1.00 87.00 174 GLY A O 1
ATOM 1370 N N . TRP A 1 175 ? 5.567 11.378 -5.295 1.00 86.62 175 TRP A N 1
ATOM 1371 C CA . TRP A 1 175 ? 5.531 10.153 -6.071 1.00 86.62 175 TRP A CA 1
ATOM 1372 C C . TRP A 1 175 ? 4.520 9.133 -5.534 1.00 86.62 175 TRP A C 1
ATOM 1374 O O . TRP A 1 175 ? 3.706 8.640 -6.312 1.00 86.62 175 TRP A O 1
ATOM 1384 N N . THR A 1 176 ? 4.482 8.890 -4.216 1.00 90.69 176 THR A N 1
ATOM 1385 C CA . THR A 1 176 ? 3.483 8.000 -3.591 1.00 90.69 176 THR A CA 1
ATOM 1386 C C . THR A 1 176 ? 2.062 8.427 -3.958 1.00 90.69 176 THR A C 1
ATOM 1388 O O . THR A 1 176 ? 1.256 7.618 -4.410 1.00 90.69 176 THR A O 1
ATOM 1391 N N . VAL A 1 177 ? 1.749 9.717 -3.805 1.00 92.56 177 VAL A N 1
ATOM 1392 C CA . VAL A 1 177 ? 0.408 10.239 -4.106 1.00 92.56 177 VAL A CA 1
ATOM 1393 C C . VAL A 1 177 ? 0.098 10.151 -5.602 1.00 92.56 177 VAL A C 1
ATOM 1395 O O . VAL A 1 177 ? -1.026 9.815 -5.967 1.00 92.56 177 VAL A O 1
ATOM 1398 N N . GLU A 1 178 ? 1.077 10.398 -6.477 1.00 89.81 178 GLU A N 1
ATOM 1399 C CA . GLU A 1 178 ? 0.899 10.246 -7.926 1.00 89.81 178 GLU A CA 1
ATOM 1400 C C . GLU A 1 178 ? 0.603 8.783 -8.311 1.00 89.81 178 GLU A C 1
ATOM 1402 O O . GLU A 1 178 ? -0.277 8.537 -9.130 1.00 89.81 178 GLU A O 1
ATOM 1407 N N . LEU A 1 179 ? 1.239 7.788 -7.685 1.00 92.25 179 LEU A N 1
ATOM 1408 C CA . LEU A 1 179 ? 0.905 6.381 -7.943 1.00 92.25 179 LEU A CA 1
ATOM 1409 C C . LEU A 1 179 ? -0.515 6.003 -7.506 1.00 92.25 179 LEU A C 1
ATOM 1411 O O . LEU A 1 179 ? -1.134 5.151 -8.143 1.00 92.25 179 LEU A O 1
ATOM 1415 N N . VAL A 1 180 ? -1.030 6.631 -6.446 1.00 95.19 180 VAL A N 1
ATOM 1416 C CA . VAL A 1 180 ? -2.373 6.360 -5.909 1.00 95.19 180 VAL A CA 1
ATOM 1417 C C . VAL A 1 180 ? -3.469 7.149 -6.641 1.00 95.19 180 VAL A C 1
ATOM 1419 O O . VAL A 1 180 ? -4.617 6.711 -6.683 1.00 95.19 180 VAL A O 1
ATOM 1422 N N . GLN A 1 181 ? -3.157 8.300 -7.246 1.00 92.38 181 GLN A N 1
ATOM 1423 C CA . GLN A 1 181 ? -4.186 9.140 -7.875 1.00 92.38 181 GLN A CA 1
ATOM 1424 C C . GLN A 1 181 ? -4.661 8.630 -9.244 1.00 92.38 181 GLN A C 1
ATOM 1426 O O . GLN A 1 181 ? -5.817 8.850 -9.600 1.00 92.38 181 GLN A O 1
ATOM 1431 N N . TYR A 1 182 ? -3.789 7.984 -10.027 1.00 90.31 182 TYR A N 1
ATOM 1432 C CA . TYR A 1 182 ? -4.112 7.562 -11.398 1.00 90.31 182 TYR A CA 1
ATOM 1433 C C . TYR A 1 182 ? -4.992 6.306 -11.514 1.00 90.31 182 TYR A C 1
ATOM 1435 O O . TYR A 1 182 ? -5.794 6.254 -12.452 1.00 90.31 182 TYR A O 1
ATOM 1443 N N . PRO A 1 183 ? -4.899 5.297 -10.627 1.00 92.00 183 PRO A N 1
ATOM 1444 C CA . PRO A 1 183 ? -5.808 4.159 -10.651 1.00 92.00 183 PRO A CA 1
ATOM 1445 C C . PRO A 1 183 ? -7.258 4.609 -10.444 1.00 92.00 183 PRO A C 1
ATOM 1447 O O . PRO A 1 183 ? -7.634 5.097 -9.381 1.00 92.00 183 PRO A O 1
ATOM 1450 N N . ALA A 1 184 ? -8.106 4.415 -11.454 1.00 88.25 184 ALA A N 1
ATOM 1451 C CA . ALA A 1 184 ? -9.522 4.787 -11.379 1.00 88.25 184 ALA A CA 1
ATOM 1452 C C . ALA A 1 184 ? -10.399 3.706 -10.721 1.00 88.25 184 ALA A C 1
ATOM 1454 O O . ALA A 1 184 ? -11.597 3.916 -10.538 1.00 88.25 184 ALA A O 1
ATOM 1455 N N . ARG A 1 185 ? -9.828 2.529 -10.440 1.00 93.25 185 ARG A N 1
ATOM 1456 C CA . ARG A 1 185 ? -10.534 1.322 -9.980 1.00 93.25 185 ARG A CA 1
ATOM 1457 C C . ARG A 1 185 ? -9.848 0.672 -8.780 1.00 93.25 185 ARG A C 1
ATOM 1459 O O . ARG A 1 185 ? -9.956 -0.539 -8.603 1.00 93.25 185 ARG A O 1
ATOM 1466 N N . LEU A 1 186 ? -9.122 1.460 -7.990 1.00 97.44 186 LEU A N 1
ATOM 1467 C CA . LEU A 1 186 ? -8.361 0.938 -6.864 1.00 97.44 186 LEU A CA 1
ATOM 1468 C C . LEU A 1 186 ? -9.304 0.329 -5.820 1.00 97.44 186 LEU A C 1
ATOM 1470 O O . LEU A 1 186 ? -10.181 1.010 -5.288 1.00 97.44 186 LEU A O 1
ATOM 1474 N N . ILE A 1 187 ? -9.116 -0.959 -5.542 1.00 98.19 187 ILE A N 1
ATOM 1475 C CA . ILE A 1 187 ? -9.907 -1.737 -4.584 1.00 98.19 187 ILE A CA 1
ATOM 1476 C C . ILE A 1 187 ? -9.136 -1.910 -3.280 1.00 98.19 187 ILE A C 1
ATOM 1478 O O . ILE A 1 187 ? -9.728 -1.786 -2.208 1.00 98.19 187 ILE A O 1
ATOM 1482 N N . LYS A 1 188 ? -7.828 -2.148 -3.372 1.00 98.62 188 LYS A N 1
ATOM 1483 C CA . LYS A 1 188 ? -6.943 -2.384 -2.242 1.00 98.62 188 LYS A CA 1
ATOM 1484 C C . LYS A 1 188 ? -5.748 -1.445 -2.289 1.00 98.62 188 LYS A C 1
ATOM 1486 O O . LYS A 1 188 ? -5.090 -1.309 -3.319 1.00 98.62 188 LYS A O 1
ATOM 1491 N N . LEU A 1 189 ? -5.499 -0.802 -1.155 1.00 98.62 189 LEU A N 1
ATOM 1492 C CA . LEU A 1 189 ? -4.372 0.088 -0.937 1.00 98.62 189 LEU A CA 1
ATOM 1493 C C . LEU A 1 189 ? -3.662 -0.327 0.346 1.00 98.62 189 LEU A C 1
ATOM 1495 O O . LEU A 1 189 ? -4.258 -0.319 1.424 1.00 98.62 189 LEU A O 1
ATOM 1499 N N . ASP A 1 190 ? -2.389 -0.660 0.212 1.00 97.62 190 ASP A N 1
ATOM 1500 C CA . ASP A 1 190 ? -1.512 -1.048 1.307 1.00 97.62 190 ASP A CA 1
ATOM 1501 C C . ASP A 1 190 ? -0.292 -0.124 1.336 1.00 97.62 190 ASP A C 1
ATOM 1503 O O . ASP A 1 190 ? 0.491 -0.086 0.388 1.00 97.62 190 ASP A O 1
ATOM 1507 N N . LEU A 1 191 ? -0.163 0.664 2.403 1.00 95.62 191 LEU A N 1
ATOM 1508 C CA . LEU A 1 191 ? 0.926 1.617 2.591 1.00 95.62 191 LEU A CA 1
ATOM 1509 C C . LEU A 1 191 ? 1.652 1.321 3.900 1.00 95.62 191 LEU A C 1
ATOM 1511 O O . LEU A 1 191 ? 1.081 1.459 4.983 1.00 95.62 191 LEU A O 1
ATOM 1515 N N . ASN A 1 192 ? 2.942 1.011 3.810 1.00 92.81 192 ASN A N 1
ATOM 1516 C CA . ASN A 1 192 ? 3.834 0.984 4.962 1.00 92.81 192 ASN A CA 1
ATOM 1517 C C . ASN A 1 192 ? 4.791 2.170 4.863 1.00 92.81 192 ASN A C 1
ATOM 1519 O O . ASN A 1 192 ? 5.574 2.258 3.920 1.00 92.81 192 ASN A O 1
ATOM 1523 N N . PHE A 1 193 ? 4.720 3.078 5.835 1.00 89.94 193 PHE A N 1
ATOM 1524 C CA . PHE A 1 193 ? 5.521 4.305 5.841 1.00 89.94 193 PHE A CA 1
ATOM 1525 C C . PHE A 1 193 ? 6.926 4.084 6.413 1.00 89.94 193 PHE A C 1
ATOM 1527 O O . PHE A 1 193 ? 7.780 4.957 6.277 1.00 89.94 193 PHE A O 1
ATOM 1534 N N . ASP A 1 194 ? 7.157 2.934 7.059 1.00 86.88 194 ASP A N 1
ATOM 1535 C CA . ASP A 1 194 ? 8.386 2.570 7.772 1.00 86.88 194 ASP A CA 1
ATOM 1536 C C . ASP A 1 194 ? 8.897 3.684 8.704 1.00 86.88 194 ASP A C 1
ATOM 1538 O O . ASP A 1 194 ? 10.091 3.961 8.768 1.00 86.88 194 ASP A O 1
ATOM 1542 N N . LEU A 1 195 ? 7.963 4.329 9.415 1.00 79.19 195 LEU A N 1
ATOM 1543 C CA . LEU A 1 195 ? 8.181 5.472 10.311 1.00 79.19 195 LEU A CA 1
ATOM 1544 C C . LEU A 1 195 ? 8.703 6.738 9.611 1.00 79.19 195 LEU A C 1
ATOM 1546 O O . LEU A 1 195 ? 9.260 7.619 10.263 1.00 79.19 195 LEU A O 1
ATOM 1550 N N . GLY A 1 196 ? 8.499 6.844 8.297 1.00 79.12 196 GLY A N 1
ATOM 1551 C CA . GLY A 1 196 ? 8.799 8.039 7.519 1.00 79.12 196 GLY A CA 1
ATOM 1552 C C . GLY A 1 196 ? 8.021 9.267 8.000 1.00 79.12 196 GLY A C 1
ATOM 1553 O O . GLY A 1 196 ? 6.843 9.188 8.358 1.00 79.12 196 GLY A O 1
ATOM 1554 N N . ASP A 1 197 ? 8.683 10.420 7.971 1.00 85.31 197 ASP A N 1
ATOM 1555 C CA . ASP A 1 197 ? 8.176 11.704 8.465 1.00 85.31 197 ASP A CA 1
ATOM 1556 C C . ASP A 1 197 ? 7.118 12.352 7.551 1.00 85.31 197 ASP A C 1
ATOM 1558 O O . ASP A 1 197 ? 6.467 13.321 7.935 1.00 85.31 197 ASP A O 1
ATOM 1562 N N . GLN A 1 198 ? 6.894 11.801 6.353 1.00 89.88 198 GLN A N 1
ATOM 1563 C CA . GLN A 1 198 ? 5.922 12.321 5.387 1.00 89.88 198 GLN A CA 1
ATOM 1564 C C . GLN A 1 198 ? 4.509 11.741 5.537 1.00 89.88 198 GLN A C 1
ATOM 1566 O O . GLN A 1 198 ? 3.636 12.061 4.724 1.00 89.88 198 GLN A O 1
ATOM 1571 N N . ALA A 1 199 ? 4.257 10.896 6.543 1.00 92.12 199 ALA A N 1
ATOM 1572 C CA . ALA A 1 199 ? 2.979 10.203 6.699 1.00 92.12 199 ALA A CA 1
ATOM 1573 C C . ALA A 1 199 ? 1.771 11.158 6.747 1.00 92.12 199 ALA A C 1
ATOM 1575 O O . ALA A 1 199 ? 0.822 10.958 5.987 1.00 92.12 199 ALA A O 1
ATOM 1576 N N . ASP A 1 200 ? 1.829 12.231 7.550 1.00 92.50 200 ASP A N 1
ATOM 1577 C CA . ASP A 1 200 ? 0.782 13.267 7.607 1.00 92.50 200 ASP A CA 1
ATOM 1578 C C . ASP A 1 200 ? 0.496 13.877 6.231 1.00 92.50 200 ASP A C 1
ATOM 1580 O O . ASP A 1 200 ? -0.650 13.923 5.784 1.00 92.50 200 ASP A O 1
ATOM 1584 N N . SER A 1 201 ? 1.549 14.322 5.537 1.00 93.00 201 SER A N 1
ATOM 1585 C CA . SER A 1 201 ? 1.450 14.984 4.231 1.00 93.00 201 SER A CA 1
ATOM 1586 C C . SER A 1 201 ? 0.833 14.065 3.178 1.00 93.00 201 SER A C 1
ATOM 1588 O O . SER A 1 201 ? -0.053 14.474 2.421 1.00 93.00 201 SER A O 1
ATOM 1590 N N . ILE A 1 202 ? 1.266 12.802 3.141 1.00 95.06 202 ILE A N 1
ATOM 1591 C CA . ILE A 1 202 ? 0.736 11.801 2.217 1.00 95.06 202 ILE A CA 1
ATOM 1592 C C . ILE A 1 202 ? -0.730 11.520 2.545 1.00 95.06 202 ILE A C 1
ATOM 1594 O O . ILE A 1 202 ? -1.569 11.665 1.663 1.00 95.06 202 ILE A O 1
ATOM 1598 N N . ILE A 1 203 ? -1.064 11.182 3.794 1.00 96.56 203 ILE A N 1
ATOM 1599 C CA . ILE A 1 203 ? -2.435 10.827 4.196 1.00 96.56 203 ILE A CA 1
ATOM 1600 C C . ILE A 1 203 ? -3.406 11.986 3.954 1.00 96.56 203 ILE A C 1
ATOM 1602 O O . ILE A 1 203 ? -4.474 11.768 3.380 1.00 96.56 203 ILE A O 1
ATOM 1606 N N . HIS A 1 204 ? -3.022 13.217 4.295 1.00 95.19 204 HIS A N 1
ATOM 1607 C CA . HIS A 1 204 ? -3.830 14.402 4.007 1.00 95.19 204 HIS A CA 1
ATOM 1608 C C . HIS A 1 204 ? -4.018 14.609 2.496 1.00 95.19 204 HIS A C 1
ATOM 1610 O O . HIS A 1 204 ? -5.113 14.894 2.028 1.00 95.19 204 HIS A O 1
ATOM 1616 N N . ARG A 1 205 ? -2.984 14.422 1.667 1.00 95.81 205 ARG A N 1
ATOM 1617 C CA . ARG A 1 205 ? -3.157 14.519 0.206 1.00 95.81 205 ARG A CA 1
ATOM 1618 C C . ARG A 1 205 ? -4.057 13.409 -0.336 1.00 95.81 205 ARG A C 1
ATOM 1620 O O . ARG A 1 205 ? -4.891 13.687 -1.196 1.00 95.81 205 ARG A O 1
ATOM 1627 N N . LEU A 1 206 ? -3.937 12.187 0.183 1.00 96.81 206 LEU A N 1
ATOM 1628 C CA . LEU A 1 206 ? -4.803 11.065 -0.182 1.00 96.81 206 LEU A CA 1
ATOM 1629 C C . LEU A 1 206 ? -6.267 11.318 0.199 1.00 96.81 206 LEU A C 1
ATOM 1631 O O . LEU A 1 206 ? -7.154 10.928 -0.559 1.00 96.81 206 LEU A O 1
ATOM 1635 N N . SER A 1 207 ? -6.541 12.014 1.309 1.00 96.31 207 SER A N 1
ATOM 1636 C CA . SER A 1 207 ? -7.915 12.341 1.719 1.00 96.31 207 SER A CA 1
ATOM 1637 C C . SER A 1 207 ? -8.656 13.183 0.674 1.00 96.31 207 SER A C 1
ATOM 1639 O O . SER A 1 207 ? -9.873 13.062 0.533 1.00 96.31 207 SER A O 1
ATOM 1641 N N . THR A 1 208 ? -7.928 13.964 -0.129 1.00 95.56 208 THR A N 1
ATOM 1642 C CA . THR A 1 208 ? -8.495 14.802 -1.196 1.00 95.56 208 THR A CA 1
ATOM 1643 C C . THR A 1 208 ? -8.770 14.055 -2.509 1.00 95.56 208 THR A C 1
ATOM 1645 O O . THR A 1 208 ? -9.406 14.608 -3.411 1.00 95.56 208 THR A O 1
ATOM 1648 N N . LEU A 1 209 ? -8.323 12.800 -2.643 1.00 95.06 209 LEU A N 1
ATOM 1649 C CA . LEU A 1 209 ? -8.441 12.039 -3.885 1.00 95.06 209 LEU A CA 1
ATOM 1650 C C . LEU A 1 209 ? -9.816 11.379 -4.020 1.00 95.06 209 LEU A C 1
ATOM 1652 O O . LEU A 1 209 ? -10.150 10.416 -3.332 1.00 95.06 209 LEU A O 1
ATOM 1656 N N . SER A 1 210 ? -10.601 11.837 -4.995 1.00 90.75 210 SER A N 1
ATOM 1657 C CA . SER A 1 210 ? -11.895 11.225 -5.319 1.00 90.75 210 SER A CA 1
ATOM 1658 C C . SER A 1 210 ? -11.771 9.827 -5.936 1.00 90.75 210 SER A C 1
ATOM 1660 O O . SER A 1 210 ? -12.724 9.050 -5.857 1.00 90.75 210 SER A O 1
ATOM 1662 N N . SER A 1 211 ? -10.608 9.475 -6.501 1.00 90.31 211 SER A N 1
ATOM 1663 C CA . SER A 1 211 ? -10.329 8.141 -7.055 1.00 90.31 211 SER A CA 1
ATOM 1664 C C . SER A 1 211 ? -10.434 7.029 -6.008 1.00 90.31 211 SER A C 1
ATOM 1666 O O . SER A 1 211 ? -10.785 5.902 -6.344 1.00 90.31 211 SER A O 1
ATOM 1668 N N . LEU A 1 212 ? -10.236 7.352 -4.726 1.00 95.62 212 LEU A N 1
ATOM 1669 C CA . LEU A 1 212 ? -10.302 6.394 -3.622 1.00 95.62 212 LEU A CA 1
ATOM 1670 C C . LEU A 1 212 ? -11.727 6.066 -3.159 1.00 95.62 212 LEU A C 1
ATOM 1672 O O . LEU A 1 212 ? -11.913 5.221 -2.288 1.00 95.62 212 LEU A O 1
ATOM 1676 N N . CYS A 1 213 ? -12.764 6.685 -3.729 1.00 92.62 213 CYS A N 1
ATOM 1677 C CA . CYS A 1 213 ? -14.142 6.472 -3.272 1.00 92.62 213 CYS A CA 1
ATOM 1678 C C . CYS A 1 213 ? -14.656 5.026 -3.430 1.00 92.62 213 CYS A C 1
ATOM 1680 O O . CYS A 1 213 ? -15.663 4.679 -2.812 1.00 92.62 213 CYS A O 1
ATOM 1682 N N . GLN A 1 214 ? -13.984 4.201 -4.242 1.00 94.94 214 GLN A N 1
ATOM 1683 C CA . GLN A 1 214 ? -14.302 2.786 -4.468 1.00 94.94 214 GLN A CA 1
ATOM 1684 C C . GLN A 1 214 ? -13.445 1.822 -3.636 1.00 94.94 214 GLN A C 1
ATOM 1686 O O . GLN A 1 214 ? -13.661 0.612 -3.718 1.00 94.94 214 GLN A O 1
ATOM 1691 N N . LEU A 1 215 ? -12.508 2.344 -2.839 1.00 98.19 215 LEU A N 1
ATOM 1692 C CA . LEU A 1 215 ? -11.578 1.542 -2.056 1.00 98.19 215 LEU A CA 1
ATOM 1693 C C . LEU A 1 215 ? -12.337 0.653 -1.062 1.00 98.19 215 LEU A C 1
ATOM 1695 O O . LEU A 1 215 ? -13.198 1.125 -0.316 1.00 98.19 215 LEU A O 1
ATOM 1699 N N . GLN A 1 216 ? -12.015 -0.638 -1.067 1.00 98.56 216 GLN A N 1
ATOM 1700 C CA . GLN A 1 216 ? -12.625 -1.655 -0.210 1.00 98.56 216 GLN A CA 1
ATOM 1701 C C . GLN A 1 216 ? -11.670 -2.122 0.884 1.00 98.56 216 GLN A C 1
ATOM 1703 O O . GLN A 1 216 ? -12.125 -2.469 1.971 1.00 98.56 216 GLN A O 1
ATOM 1708 N N . GLU A 1 217 ? -10.365 -2.099 0.634 1.00 98.75 217 GLU A N 1
ATOM 1709 C CA . GLU A 1 217 ? -9.354 -2.538 1.590 1.00 98.75 217 GLU A CA 1
ATOM 1710 C C . GLU A 1 217 ? -8.302 -1.448 1.778 1.00 98.75 217 GLU A C 1
ATOM 1712 O O . GLU A 1 217 ? -7.686 -0.990 0.813 1.00 98.75 217 GLU A O 1
ATOM 1717 N N . LEU A 1 218 ? -8.116 -1.029 3.029 1.00 98.62 218 LEU A N 1
ATOM 1718 C CA . LEU A 1 218 ? -7.110 -0.049 3.415 1.00 98.62 218 LEU A CA 1
ATOM 1719 C C . LEU A 1 218 ? -6.214 -0.633 4.503 1.00 98.62 218 LEU A C 1
ATOM 1721 O O . LEU A 1 218 ? -6.678 -0.907 5.611 1.00 98.62 218 LEU A O 1
ATOM 1725 N N . THR A 1 219 ? -4.929 -0.743 4.198 1.00 98.06 219 THR A N 1
ATOM 1726 C CA . THR A 1 219 ? -3.887 -1.101 5.157 1.00 98.06 219 THR A CA 1
ATOM 1727 C C . THR A 1 219 ? -2.922 0.066 5.286 1.00 98.06 219 THR A C 1
ATOM 1729 O O . THR A 1 219 ? -2.362 0.523 4.292 1.00 98.06 219 THR A O 1
ATOM 1732 N N . LEU A 1 220 ? -2.747 0.566 6.509 1.00 97.19 220 LEU A N 1
ATOM 1733 C CA . LEU A 1 220 ? -1.745 1.577 6.832 1.00 97.19 220 LEU A CA 1
ATOM 1734 C C . LEU A 1 220 ? -0.853 1.050 7.957 1.00 97.19 220 LEU A C 1
ATOM 1736 O O . LEU A 1 220 ? -1.338 0.699 9.036 1.00 97.19 220 LEU A O 1
ATOM 1740 N N . GLU A 1 221 ? 0.454 1.032 7.728 1.00 94.12 221 GLU A N 1
ATOM 1741 C CA . GLU A 1 221 ? 1.424 0.483 8.671 1.00 94.12 221 GLU A CA 1
ATOM 1742 C C . GLU A 1 221 ? 2.565 1.453 8.976 1.00 94.12 221 GLU A C 1
ATOM 1744 O O . GLU A 1 221 ? 3.029 2.189 8.105 1.00 94.12 221 GLU A O 1
ATOM 1749 N N . SER A 1 222 ? 3.091 1.376 10.200 1.00 91.88 222 SER A N 1
ATOM 1750 C CA . SER A 1 222 ? 4.310 2.071 10.627 1.00 91.88 222 SER A CA 1
ATOM 1751 C C . SER A 1 222 ? 4.249 3.581 10.382 1.00 91.88 222 SER A C 1
ATOM 1753 O O . SER A 1 222 ? 5.192 4.146 9.836 1.00 91.88 222 SER A O 1
ATOM 1755 N N . PHE A 1 223 ? 3.146 4.236 10.748 1.00 92.81 223 PHE A N 1
ATOM 1756 C CA . PHE A 1 223 ? 2.963 5.677 10.551 1.00 92.81 223 PHE A CA 1
ATOM 1757 C C . PHE A 1 223 ? 2.825 6.427 11.877 1.00 92.81 223 PHE A C 1
ATOM 1759 O O . PHE A 1 223 ? 2.297 5.899 12.852 1.00 92.81 223 PHE A O 1
ATOM 1766 N N . SER A 1 224 ? 3.260 7.684 11.903 1.00 93.25 224 SER A N 1
ATOM 1767 C CA . SER A 1 224 ? 3.054 8.591 13.033 1.00 93.25 224 SER A CA 1
ATOM 1768 C C . SER A 1 224 ? 2.424 9.872 12.516 1.00 93.25 224 SER A C 1
ATOM 1770 O O . SER A 1 224 ? 3.003 10.489 11.625 1.00 93.25 224 SER A O 1
ATOM 1772 N N . LEU A 1 225 ? 1.265 10.256 13.056 1.00 94.50 225 LEU A N 1
ATOM 1773 C CA . LEU A 1 225 ? 0.592 11.500 12.676 1.00 94.50 225 LEU A CA 1
ATOM 1774 C C . LEU A 1 225 ? 0.638 12.518 13.807 1.00 94.50 225 LEU A C 1
ATOM 1776 O O . LEU A 1 225 ? 0.421 12.189 14.973 1.00 94.50 225 LEU A O 1
ATOM 1780 N N . VAL A 1 226 ? 0.893 13.762 13.432 1.00 93.19 226 VAL A N 1
ATOM 1781 C CA . VAL A 1 226 ? 0.753 14.949 14.272 1.00 93.19 226 VAL A CA 1
ATOM 1782 C C . VAL A 1 226 ? -0.643 15.545 14.097 1.00 93.19 226 VAL A C 1
ATOM 1784 O O . VAL A 1 226 ? -1.197 16.086 15.051 1.00 93.19 226 VAL A O 1
ATOM 1787 N N . SER A 1 227 ? -1.233 15.435 12.901 1.00 92.81 227 SER A N 1
ATOM 1788 C CA . SER A 1 227 ? -2.584 15.925 12.638 1.00 92.81 227 SER A CA 1
ATOM 1789 C C . SER A 1 227 ? -3.643 15.006 13.245 1.00 92.81 227 SER A C 1
ATOM 1791 O O . SER A 1 227 ? -3.685 13.805 12.970 1.00 92.81 227 SER A O 1
ATOM 1793 N N . GLU A 1 228 ? -4.562 15.591 14.011 1.00 93.50 228 GLU A N 1
ATOM 1794 C CA . GLU A 1 228 ? -5.756 14.898 14.506 1.00 93.50 228 GLU A CA 1
ATOM 1795 C C . GLU A 1 228 ? -6.779 14.625 13.388 1.00 93.50 228 GLU A C 1
ATOM 1797 O O . GLU A 1 228 ? -7.635 13.753 13.532 1.00 93.50 228 GLU A O 1
ATOM 1802 N N . GLU A 1 229 ? -6.690 15.347 12.265 1.00 94.31 229 GLU A N 1
ATOM 1803 C CA . GLU A 1 229 ? -7.703 15.356 11.203 1.00 94.31 229 GLU A CA 1
ATOM 1804 C C . GLU A 1 229 ? -7.328 14.474 10.003 1.00 94.31 229 GLU A C 1
ATOM 1806 O O . GLU A 1 229 ? -8.215 13.894 9.374 1.00 94.31 229 GLU A O 1
ATOM 1811 N N . ALA A 1 230 ? -6.033 14.290 9.719 1.00 94.69 230 ALA A N 1
ATOM 1812 C CA . ALA A 1 230 ? -5.566 13.665 8.476 1.00 94.69 230 ALA A CA 1
ATOM 1813 C C . ALA A 1 230 ? -6.139 12.251 8.244 1.00 94.69 230 ALA A C 1
ATOM 1815 O O . ALA A 1 230 ? -6.686 11.954 7.177 1.00 94.69 230 ALA A O 1
ATOM 1816 N N . LEU A 1 231 ? -6.055 11.367 9.244 1.00 97.06 231 LEU A N 1
ATOM 1817 C CA . LEU A 1 231 ? -6.599 10.011 9.128 1.00 97.06 231 LEU A CA 1
ATOM 1818 C C . LEU A 1 231 ? -8.141 9.990 9.120 1.00 97.06 231 LEU A C 1
ATOM 1820 O O . LEU A 1 231 ? -8.705 9.316 8.254 1.00 97.06 231 LEU A O 1
ATOM 1824 N N . PRO A 1 232 ? -8.857 10.712 10.009 1.00 96.69 232 PRO A N 1
ATOM 1825 C CA . PRO A 1 232 ? -10.311 10.847 9.910 1.00 96.69 232 PRO A CA 1
ATOM 1826 C C . PRO A 1 232 ? -10.817 11.328 8.547 1.00 96.69 232 PRO A C 1
ATOM 1828 O O . PRO A 1 232 ? -11.819 10.800 8.061 1.00 96.69 232 PRO A O 1
ATOM 1831 N N . GLU A 1 233 ? -10.139 12.285 7.914 1.00 96.81 233 GLU A N 1
ATOM 1832 C CA . GLU A 1 233 ? -10.493 12.769 6.578 1.00 96.81 233 GLU A CA 1
ATOM 1833 C C . GLU A 1 233 ? -10.310 11.690 5.509 1.00 96.81 233 GLU A C 1
ATOM 1835 O O . GLU A 1 233 ? -11.225 11.449 4.719 1.00 96.81 233 GLU A O 1
ATOM 1840 N N . LEU A 1 234 ? -9.172 10.984 5.509 1.00 97.81 234 LEU A N 1
ATOM 1841 C CA . LEU A 1 234 ? -8.942 9.872 4.582 1.00 97.81 234 LEU A CA 1
ATOM 1842 C C . LEU A 1 234 ? -10.013 8.789 4.745 1.00 97.81 234 LEU A C 1
ATOM 1844 O O . LEU A 1 234 ? -10.618 8.342 3.767 1.00 97.81 234 LEU A O 1
ATOM 1848 N N . LEU A 1 235 ? -10.293 8.400 5.989 1.00 97.69 235 LEU A N 1
ATOM 1849 C CA . LEU A 1 235 ? -11.320 7.412 6.297 1.00 97.69 235 LEU A CA 1
ATOM 1850 C C . LEU A 1 235 ? -12.706 7.884 5.860 1.00 97.69 235 LEU A C 1
ATOM 1852 O O . LEU A 1 235 ? -13.490 7.097 5.329 1.00 97.69 235 LEU A O 1
ATOM 1856 N N . TYR A 1 236 ? -13.007 9.173 6.018 1.00 96.44 236 TYR A N 1
ATOM 1857 C CA . TYR A 1 236 ? -14.243 9.743 5.509 1.00 96.44 236 TYR A CA 1
ATOM 1858 C C . TYR A 1 236 ? -14.334 9.610 3.985 1.00 96.44 236 TYR A C 1
ATOM 1860 O O . TYR A 1 236 ? -15.393 9.218 3.489 1.00 96.44 236 TYR A O 1
ATOM 1868 N N . THR A 1 237 ? -13.259 9.860 3.239 1.00 96.19 237 THR A N 1
ATOM 1869 C CA . THR A 1 237 ? -13.232 9.736 1.770 1.00 96.19 237 THR A CA 1
ATOM 1870 C C . THR A 1 237 ? -13.575 8.325 1.285 1.00 96.19 237 THR A C 1
ATOM 1872 O O . THR A 1 237 ? -14.362 8.179 0.347 1.00 96.19 237 THR A O 1
ATOM 1875 N N . VAL A 1 238 ? -13.103 7.285 1.977 1.00 97.06 238 VAL A N 1
ATOM 1876 C CA . VAL A 1 238 ? -13.309 5.875 1.578 1.00 97.06 238 VAL A CA 1
ATOM 1877 C C . VAL A 1 238 ? -14.527 5.199 2.235 1.00 97.06 238 VAL A C 1
ATOM 1879 O O . VAL A 1 238 ? -14.891 4.073 1.893 1.00 97.06 238 VAL A O 1
ATOM 1882 N N . ARG A 1 239 ? -15.218 5.887 3.155 1.00 96.69 239 ARG A N 1
ATOM 1883 C CA . ARG A 1 239 ? -16.212 5.306 4.087 1.00 96.69 239 ARG A CA 1
ATOM 1884 C C . ARG A 1 239 ? -17.327 4.447 3.488 1.00 96.69 239 ARG A C 1
ATOM 1886 O O . ARG A 1 239 ? -17.870 3.585 4.170 1.00 96.69 239 ARG A O 1
ATOM 1893 N N . LYS A 1 240 ? -17.745 4.731 2.251 1.00 96.12 240 LYS A N 1
ATOM 1894 C CA . LYS A 1 240 ? -18.920 4.087 1.638 1.00 96.12 240 LYS A CA 1
ATOM 1895 C C . LYS A 1 240 ? -18.621 2.655 1.202 1.00 96.12 240 LYS A C 1
ATOM 1897 O O . LYS A 1 240 ? -19.483 1.786 1.332 1.00 96.12 240 LYS A O 1
ATOM 1902 N N . CYS A 1 241 ? -17.419 2.432 0.679 1.00 97.31 241 CYS A N 1
ATOM 1903 C CA . CYS A 1 241 ? -17.020 1.173 0.059 1.00 97.31 241 CYS A CA 1
ATOM 1904 C C . CYS A 1 241 ? -16.061 0.358 0.926 1.00 97.31 241 CYS A C 1
ATOM 1906 O O . CYS A 1 241 ? -15.936 -0.837 0.677 1.00 97.31 241 CYS A O 1
ATOM 1908 N N . LEU A 1 242 ? -15.450 0.966 1.949 1.00 98.12 242 LEU A N 1
ATOM 1909 C CA . LEU A 1 242 ? -14.478 0.300 2.808 1.00 98.12 242 LEU A CA 1
ATOM 1910 C C . LEU A 1 242 ? -15.092 -0.912 3.530 1.00 98.12 242 LEU A C 1
ATOM 1912 O O . LEU A 1 242 ? -16.061 -0.779 4.278 1.00 98.12 242 LEU A O 1
ATOM 1916 N N . GLN A 1 243 ? -14.508 -2.087 3.296 1.00 98.19 243 GLN A N 1
ATOM 1917 C CA . GLN A 1 243 ? -14.889 -3.380 3.871 1.00 98.19 243 GLN A CA 1
ATOM 1918 C C . GLN A 1 243 ? -13.858 -3.904 4.868 1.00 98.19 243 GLN A C 1
ATOM 1920 O O . GLN A 1 243 ? -14.240 -4.548 5.846 1.00 98.19 243 GLN A O 1
ATOM 1925 N N . THR A 1 244 ? -12.580 -3.603 4.647 1.00 98.50 244 THR A N 1
ATOM 1926 C CA . THR A 1 244 ? -11.478 -4.050 5.498 1.00 98.50 244 THR A CA 1
ATOM 1927 C C . THR A 1 244 ? -10.588 -2.872 5.848 1.00 98.50 244 THR A C 1
ATOM 1929 O O . THR A 1 244 ? -10.185 -2.111 4.967 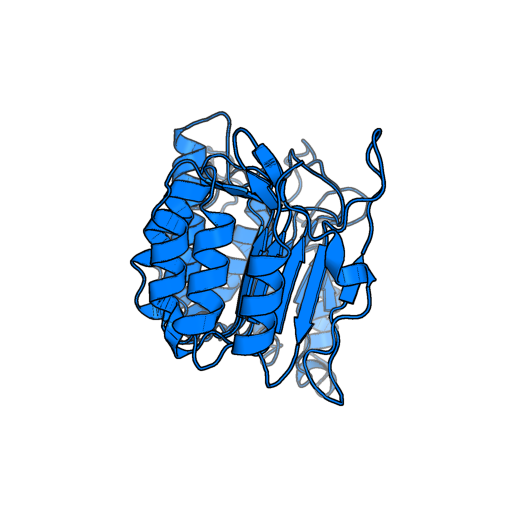1.00 98.50 244 THR A O 1
ATOM 1932 N N . VAL A 1 245 ? -10.254 -2.745 7.131 1.00 98.19 245 VAL A N 1
ATOM 1933 C CA . VAL A 1 245 ? -9.263 -1.776 7.602 1.00 98.19 245 VAL A CA 1
ATOM 1934 C C . VAL A 1 245 ? -8.206 -2.460 8.461 1.00 98.19 245 VAL A C 1
ATOM 1936 O O . VAL A 1 245 ? -8.533 -3.247 9.350 1.00 98.19 245 VAL A O 1
ATOM 1939 N N . SER A 1 246 ? -6.939 -2.164 8.192 1.00 98.12 246 SER A N 1
ATOM 1940 C CA . SER A 1 246 ? -5.808 -2.666 8.966 1.00 98.12 246 SER A CA 1
ATOM 1941 C C . SER A 1 246 ? -4.893 -1.518 9.370 1.00 98.12 246 SER A C 1
ATOM 1943 O O . SER A 1 246 ? -4.421 -0.768 8.515 1.00 98.12 246 SER A O 1
ATOM 1945 N N . PHE A 1 247 ? -4.636 -1.388 10.670 1.00 97.62 247 PHE A N 1
ATOM 1946 C CA . PHE A 1 247 ? -3.703 -0.412 11.225 1.00 97.62 247 PHE A CA 1
ATOM 1947 C C . PHE A 1 247 ? -2.668 -1.111 12.090 1.00 97.62 247 PHE A C 1
ATOM 1949 O O . PHE A 1 247 ? -3.029 -1.798 13.049 1.00 97.62 247 PHE A O 1
ATOM 1956 N N . SER A 1 248 ? -1.391 -0.895 11.784 1.00 94.50 248 SER A N 1
ATOM 1957 C CA . SER A 1 248 ? -0.302 -1.602 12.458 1.00 94.50 248 SER A CA 1
ATOM 1958 C C . SER A 1 248 ? 0.869 -0.684 12.786 1.00 94.50 248 SER A C 1
ATOM 1960 O O . SER A 1 248 ? 1.371 0.003 11.905 1.00 94.50 248 SER A O 1
ATOM 1962 N N . PHE A 1 249 ? 1.390 -0.760 14.013 1.00 92.50 249 PHE A N 1
ATOM 1963 C CA . PHE A 1 249 ? 2.588 -0.040 14.467 1.00 92.50 249 PHE A CA 1
ATOM 1964 C C . PHE A 1 249 ? 2.477 1.481 14.302 1.00 92.50 249 PHE A C 1
ATOM 1966 O O . PHE A 1 249 ? 3.367 2.109 13.731 1.00 92.50 249 PHE A O 1
ATOM 1973 N N . SER A 1 250 ? 1.378 2.068 14.774 1.00 94.12 250 SER A N 1
ATOM 1974 C CA . SER A 1 250 ? 1.028 3.446 14.428 1.00 94.12 250 SER A CA 1
ATOM 1975 C C . SER A 1 250 ? 0.793 4.337 15.638 1.00 94.12 250 SER A C 1
ATOM 1977 O O . SER A 1 250 ? 0.113 3.935 16.582 1.00 94.12 250 SER A O 1
ATOM 1979 N N . THR A 1 251 ? 1.272 5.579 15.553 1.00 95.38 251 THR A N 1
ATOM 1980 C CA . THR A 1 251 ? 1.111 6.609 16.587 1.00 95.38 251 THR A CA 1
ATOM 1981 C C . THR A 1 251 ? 0.173 7.711 16.106 1.00 95.38 251 THR A C 1
ATOM 1983 O O . THR A 1 251 ? 0.339 8.233 15.004 1.00 95.38 251 THR A O 1
ATOM 1986 N N . LEU A 1 252 ? -0.793 8.086 16.942 1.00 95.69 252 LEU A N 1
ATOM 1987 C CA . LEU A 1 252 ? -1.675 9.238 16.734 1.00 95.69 252 LEU A CA 1
ATOM 1988 C C . LEU A 1 252 ? -1.668 10.138 17.972 1.00 95.69 252 LEU A C 1
ATOM 1990 O O . LEU A 1 252 ? -1.304 9.660 19.054 1.00 95.69 252 LEU A O 1
ATOM 1994 N N . PRO A 1 253 ? -2.148 11.392 17.860 1.00 94.44 253 PRO A N 1
ATOM 1995 C CA . PRO A 1 253 ? -2.438 12.204 19.030 1.00 94.44 253 PRO A CA 1
ATOM 1996 C C . PRO A 1 253 ? -3.386 11.473 19.991 1.00 94.44 253 PRO A C 1
ATOM 1998 O O . PRO A 1 253 ? -4.154 10.580 19.609 1.00 94.44 253 PRO A O 1
ATOM 2001 N N . ASP A 1 254 ? -3.282 11.817 21.272 1.00 84.81 254 ASP A N 1
ATOM 2002 C CA . ASP A 1 254 ? -4.005 11.124 22.335 1.00 84.81 254 ASP A CA 1
ATOM 2003 C C . ASP A 1 254 ? -5.524 11.144 22.069 1.00 84.81 254 ASP A C 1
ATOM 2005 O O . ASP A 1 254 ? -6.056 12.104 21.525 1.00 84.81 254 ASP A O 1
ATOM 2009 N N . GLU A 1 255 ? -6.243 10.079 22.439 1.00 83.44 255 GLU A N 1
ATOM 2010 C CA . GLU A 1 255 ? -7.695 9.908 22.195 1.00 83.44 255 GLU A CA 1
ATOM 2011 C C . GLU A 1 255 ? -8.143 9.758 20.723 1.00 83.44 255 GLU A C 1
ATOM 2013 O O . GLU A 1 255 ? -9.270 9.299 20.479 1.00 83.44 255 GLU A O 1
ATOM 2018 N N . CYS A 1 256 ? -7.299 10.057 19.725 1.00 93.88 256 CYS A N 1
ATOM 2019 C CA . CYS A 1 256 ? -7.673 9.923 18.310 1.00 93.88 256 CYS A CA 1
ATOM 2020 C C . CYS A 1 256 ? -8.072 8.489 17.957 1.00 93.88 256 CYS A C 1
ATOM 2022 O O . CYS A 1 256 ? -9.080 8.285 17.280 1.00 93.88 256 CYS A O 1
ATOM 2024 N N . TRP A 1 257 ? -7.347 7.486 18.465 1.00 95.75 257 TRP A N 1
ATOM 2025 C CA . TRP A 1 257 ? -7.678 6.079 18.222 1.00 95.75 257 TRP A CA 1
ATOM 2026 C C . TRP A 1 257 ? -9.090 5.723 18.678 1.00 95.75 257 TRP A C 1
ATOM 2028 O O . TRP A 1 257 ? -9.855 5.142 17.912 1.00 95.75 257 TRP A O 1
ATOM 2038 N N . ILE A 1 258 ? -9.473 6.123 19.891 1.00 94.88 258 ILE A N 1
ATOM 2039 C CA . ILE A 1 258 ? -10.807 5.844 20.436 1.00 94.88 258 ILE A CA 1
ATOM 2040 C C . ILE A 1 258 ? -11.882 6.525 19.577 1.00 94.88 258 ILE A C 1
ATOM 2042 O O . ILE A 1 258 ? -12.909 5.920 19.259 1.00 94.88 258 ILE A O 1
ATOM 2046 N N . SER A 1 259 ? -11.640 7.764 19.145 1.00 95.62 259 SER A N 1
ATOM 2047 C CA . SER A 1 259 ? -12.552 8.504 18.264 1.00 95.62 259 SER A CA 1
ATOM 2048 C C . SER A 1 259 ? -12.689 7.860 16.879 1.00 95.62 259 SER A C 1
ATOM 2050 O O . SER A 1 259 ? -13.799 7.770 16.345 1.00 95.62 259 SER A O 1
ATOM 2052 N N . ILE A 1 260 ? -11.593 7.345 16.319 1.00 97.06 260 ILE A N 1
ATOM 2053 C CA . ILE A 1 260 ? -11.587 6.598 15.055 1.00 97.06 260 ILE A CA 1
ATOM 2054 C C . ILE A 1 260 ? -12.388 5.304 15.196 1.00 97.06 260 ILE A C 1
ATOM 2056 O O . ILE A 1 260 ? -13.260 5.055 14.366 1.00 97.06 260 ILE A O 1
ATOM 2060 N N . LEU A 1 261 ? -12.181 4.523 16.261 1.00 96.50 261 LEU A N 1
ATOM 2061 C CA . LEU A 1 261 ? -12.937 3.287 16.504 1.00 96.50 261 LEU A CA 1
ATOM 2062 C C . LEU A 1 261 ? -14.448 3.551 16.624 1.00 96.50 261 LEU A C 1
ATOM 2064 O O . LEU A 1 261 ? -15.254 2.859 15.998 1.00 96.50 261 LEU A O 1
ATOM 2068 N N . LYS A 1 262 ? -14.849 4.615 17.336 1.00 95.81 262 LYS A N 1
ATOM 2069 C CA . LYS A 1 262 ? -16.256 5.061 17.398 1.00 95.81 262 LYS A CA 1
ATOM 2070 C C . LYS A 1 262 ? -16.810 5.423 16.014 1.00 95.81 262 LYS A C 1
ATOM 2072 O O . LYS A 1 262 ? -17.956 5.101 15.688 1.00 95.81 262 LYS A O 1
ATOM 2077 N N . SER A 1 263 ? -16.008 6.103 15.195 1.00 95.94 263 SER A N 1
ATOM 2078 C CA . SER A 1 263 ? -16.376 6.483 13.828 1.00 95.94 263 SER A CA 1
ATOM 2079 C C . SER A 1 263 ? -16.553 5.254 12.931 1.00 95.94 263 SER A C 1
ATOM 2081 O O . SER A 1 263 ? -17.573 5.149 12.250 1.00 95.94 263 SER A O 1
ATOM 2083 N N . LEU A 1 264 ? -15.624 4.291 12.991 1.00 96.44 264 LEU A N 1
ATOM 2084 C CA . LEU A 1 264 ? -15.683 3.027 12.249 1.00 96.44 264 LEU A CA 1
ATOM 2085 C C . LEU A 1 264 ? -16.970 2.248 12.549 1.00 96.44 264 LEU A C 1
ATOM 2087 O O . LEU A 1 264 ? -17.628 1.780 11.625 1.00 96.44 264 LEU A O 1
ATOM 2091 N N . GLY A 1 265 ? -17.398 2.202 13.814 1.00 93.38 265 GLY A N 1
ATOM 2092 C CA . GLY A 1 265 ? -18.629 1.506 14.210 1.00 93.38 265 GLY A CA 1
ATOM 2093 C C . GLY A 1 265 ? -19.938 2.160 13.765 1.00 93.38 265 GLY A C 1
ATOM 2094 O O . GLY A 1 265 ? -20.967 1.490 13.744 1.00 93.38 265 GLY A O 1
ATOM 2095 N N . SER A 1 266 ? -19.929 3.450 13.418 1.00 93.19 266 SER A N 1
ATOM 2096 C CA . SER A 1 266 ? -21.157 4.220 13.159 1.00 93.19 266 SER A CA 1
ATOM 2097 C C . SER A 1 266 ? -21.277 4.774 11.738 1.00 93.19 266 SER A C 1
ATOM 2099 O O . SER A 1 266 ? -22.392 5.008 11.272 1.00 93.19 266 SER A O 1
ATOM 2101 N N . LYS A 1 267 ? -20.160 4.995 11.034 1.00 95.88 267 LYS A N 1
ATOM 2102 C CA . LYS A 1 267 ? -20.133 5.711 9.743 1.00 95.88 267 LYS A CA 1
ATOM 2103 C C . LYS A 1 267 ? -19.721 4.849 8.543 1.00 95.88 267 LYS A C 1
ATOM 2105 O O . LYS A 1 267 ? -19.704 5.370 7.427 1.00 95.88 267 LYS A O 1
ATOM 2110 N N . PHE A 1 268 ? -19.409 3.566 8.749 1.00 97.12 268 PHE A N 1
ATOM 2111 C CA . PHE A 1 268 ? -18.855 2.666 7.728 1.00 97.12 268 PHE A CA 1
ATOM 2112 C C . PHE A 1 268 ? -19.793 1.472 7.506 1.00 97.12 268 PHE A C 1
ATOM 2114 O O . PHE A 1 268 ? -19.597 0.409 8.092 1.00 97.12 268 PHE A O 1
ATOM 2121 N N . PRO A 1 269 ? -20.838 1.626 6.673 1.00 95.38 269 PRO A N 1
ATOM 2122 C CA . PRO A 1 269 ? -21.893 0.619 6.531 1.00 95.38 269 PRO A CA 1
ATOM 2123 C C . PRO A 1 269 ? -21.420 -0.693 5.890 1.00 95.38 269 PRO A C 1
ATOM 2125 O O . PRO A 1 269 ? -22.088 -1.712 6.030 1.00 95.38 269 PRO A O 1
ATOM 2128 N N . SER A 1 270 ? -20.294 -0.664 5.175 1.00 96.69 270 SER A N 1
ATOM 2129 C CA . SER A 1 270 ? -19.752 -1.811 4.439 1.00 96.69 270 SER A CA 1
ATOM 2130 C C . SER A 1 270 ? -18.645 -2.550 5.198 1.00 96.69 270 SER A C 1
ATOM 2132 O O . SER A 1 270 ? -18.172 -3.571 4.701 1.00 96.69 270 SER A O 1
ATOM 2134 N N . LEU A 1 271 ? -18.230 -2.055 6.372 1.00 97.75 271 LEU A N 1
ATOM 2135 C CA . LEU A 1 271 ? -17.092 -2.583 7.121 1.00 97.75 271 LEU A CA 1
ATOM 2136 C C . LEU A 1 271 ? -17.408 -3.975 7.682 1.00 97.75 271 LEU A C 1
ATOM 2138 O O . LEU A 1 271 ? -18.372 -4.155 8.424 1.00 97.75 271 LEU A O 1
ATOM 2142 N N . LYS A 1 272 ? -16.573 -4.953 7.332 1.00 96.06 272 LYS A N 1
ATOM 2143 C CA . LYS A 1 272 ? -16.709 -6.370 7.705 1.00 96.06 272 LYS A CA 1
ATOM 2144 C C . LYS A 1 272 ? -15.514 -6.892 8.479 1.00 96.06 272 LYS A C 1
ATOM 2146 O O . LYS A 1 272 ? -15.682 -7.821 9.258 1.00 96.06 272 LYS A O 1
ATOM 2151 N N . SER A 1 273 ? -14.335 -6.306 8.272 1.00 97.44 273 SER A N 1
ATOM 2152 C CA . SER A 1 273 ? -13.091 -6.756 8.884 1.00 97.44 273 SER A CA 1
ATOM 2153 C C . SER A 1 273 ? -12.272 -5.587 9.420 1.00 97.44 273 SER A C 1
ATOM 2155 O O . SER A 1 273 ? -12.148 -4.542 8.776 1.00 97.44 273 SER A O 1
ATOM 2157 N N . ILE A 1 274 ? -11.699 -5.778 10.604 1.00 97.50 274 ILE A N 1
ATOM 2158 C CA . ILE A 1 274 ? -10.748 -4.865 11.224 1.00 97.50 274 ILE A CA 1
ATOM 2159 C C . ILE A 1 274 ? -9.552 -5.649 11.764 1.00 97.50 274 ILE A C 1
ATOM 2161 O O . ILE A 1 274 ? -9.709 -6.730 12.335 1.00 97.50 274 ILE A O 1
ATOM 2165 N N . ASN A 1 275 ? -8.358 -5.088 11.612 1.00 97.06 275 ASN A N 1
ATOM 2166 C CA . ASN A 1 275 ? -7.140 -5.592 12.230 1.00 97.06 275 ASN A CA 1
ATOM 2167 C C . ASN 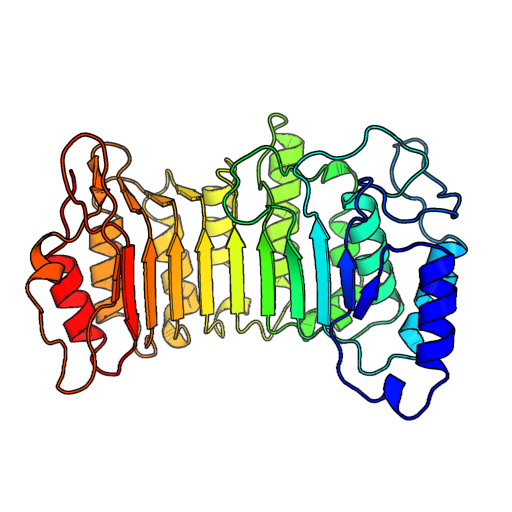A 1 275 ? -6.354 -4.424 12.829 1.00 97.06 275 ASN A C 1
ATOM 2169 O O . ASN A 1 275 ? -6.033 -3.459 12.141 1.00 97.06 275 ASN A O 1
ATOM 2173 N N . LEU A 1 276 ? -6.090 -4.493 14.126 1.00 96.69 276 LEU A N 1
ATOM 2174 C CA . LEU A 1 276 ? -5.377 -3.476 14.880 1.00 96.69 276 LEU A CA 1
ATOM 2175 C C . LEU A 1 276 ? -4.157 -4.119 15.515 1.00 96.69 276 LEU A C 1
ATOM 2177 O O . LEU A 1 276 ? -4.280 -5.124 16.215 1.00 96.69 276 LEU A O 1
ATOM 2181 N N . GLN A 1 277 ? -2.990 -3.518 15.335 1.00 94.38 277 GLN A N 1
ATOM 2182 C CA . GLN A 1 277 ? -1.753 -4.024 15.905 1.00 94.38 277 GLN A CA 1
ATOM 2183 C C . GLN A 1 277 ? -0.893 -2.882 16.435 1.00 94.38 277 GLN A C 1
ATOM 2185 O O . GLN A 1 277 ? -0.475 -2.018 15.680 1.00 94.38 277 GLN A O 1
ATOM 2190 N N . LEU A 1 278 ? -0.546 -2.924 17.723 1.00 92.12 278 LEU A N 1
ATOM 2191 C CA . LEU A 1 278 ? 0.407 -2.004 18.355 1.00 92.12 278 LEU A CA 1
ATOM 2192 C C . LEU A 1 278 ? 0.135 -0.533 18.013 1.00 92.12 278 LEU A C 1
ATOM 2194 O O . LEU A 1 278 ? 0.969 0.149 17.421 1.00 92.12 278 LEU A O 1
ATOM 2198 N N . LEU A 1 279 ? -1.056 -0.070 18.376 1.00 94.88 279 LEU A N 1
ATOM 2199 C CA . LEU A 1 279 ? -1.441 1.330 18.248 1.00 94.88 279 LEU A CA 1
ATOM 2200 C C . LEU A 1 279 ? -0.968 2.101 19.480 1.00 94.88 279 LEU A C 1
ATOM 2202 O O . LEU A 1 279 ? -1.048 1.576 20.588 1.00 94.88 279 LEU A O 1
ATOM 2206 N N . THR A 1 280 ? -0.501 3.329 19.310 1.00 94.50 280 THR A N 1
ATOM 2207 C CA . THR A 1 280 ? 0.051 4.167 20.386 1.00 94.50 280 THR A CA 1
ATOM 2208 C C . THR A 1 280 ? -0.547 5.570 20.363 1.00 94.50 280 THR A C 1
ATOM 2210 O O . THR A 1 280 ? -0.879 6.102 19.300 1.00 94.50 280 THR A O 1
ATOM 2213 N N . GLY A 1 281 ? -0.698 6.165 21.546 1.00 94.69 281 GLY A N 1
ATOM 2214 C CA . GLY A 1 281 ? -0.984 7.589 21.722 1.00 94.69 281 GLY A CA 1
ATOM 2215 C C . GLY A 1 281 ? 0.317 8.343 21.983 1.00 94.69 281 GLY A C 1
ATOM 2216 O O . GLY A 1 281 ? 1.166 7.835 22.719 1.00 94.69 281 GLY A O 1
ATOM 2217 N N . THR A 1 282 ? 0.486 9.528 21.397 1.00 91.69 282 THR A N 1
ATOM 2218 C CA . THR A 1 282 ? 1.726 10.320 21.485 1.00 91.69 282 THR A CA 1
ATOM 2219 C C . THR A 1 282 ? 2.244 10.488 22.919 1.00 91.69 282 THR A C 1
ATOM 2221 O O . THR A 1 282 ? 3.451 10.389 23.131 1.00 91.69 282 THR A O 1
ATOM 2224 N N . ASN A 1 283 ? 1.362 10.674 23.911 1.00 90.94 283 ASN A N 1
ATOM 2225 C CA . ASN A 1 283 ? 1.742 10.805 25.326 1.00 90.94 283 ASN A CA 1
ATOM 2226 C C . ASN A 1 283 ? 1.137 9.725 26.239 1.00 90.94 283 ASN A C 1
ATOM 2228 O O . ASN A 1 283 ? 1.300 9.802 27.457 1.00 90.94 283 ASN A O 1
ATOM 2232 N N . LYS A 1 284 ? 0.424 8.741 25.681 1.00 83.44 284 LYS A N 1
ATOM 2233 C CA . LYS A 1 284 ? -0.349 7.741 26.440 1.00 83.44 284 LYS A CA 1
ATOM 2234 C C . LYS A 1 284 ? 0.112 6.294 26.229 1.00 83.44 284 LYS A C 1
ATOM 2236 O O . LYS A 1 284 ? -0.614 5.368 26.545 1.00 83.44 284 LYS A O 1
ATOM 2241 N N . GLY A 1 285 ? 1.303 6.068 25.679 1.00 89.38 285 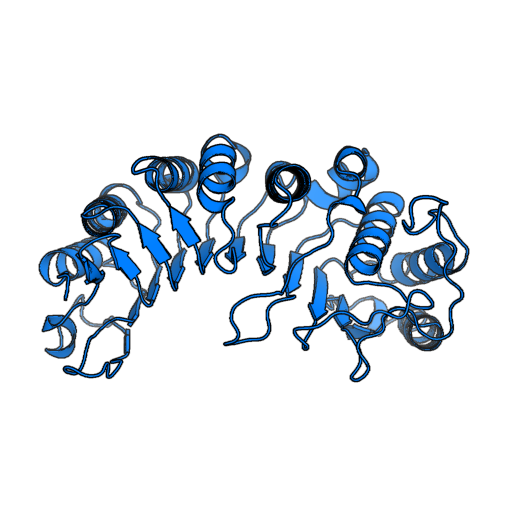GLY A N 1
ATOM 2242 C CA . GLY A 1 285 ? 1.810 4.704 25.502 1.00 89.38 285 GLY A CA 1
ATOM 2243 C C . GLY A 1 285 ? 0.937 3.854 24.556 1.00 89.38 285 GLY A C 1
ATOM 2244 O O . GLY A 1 285 ? 0.221 4.398 23.705 1.00 89.38 285 GLY A O 1
ATOM 2245 N N . PRO A 1 286 ? 1.033 2.513 24.620 1.00 91.44 286 PRO A N 1
ATOM 2246 C CA . PRO A 1 286 ? 0.279 1.615 23.752 1.00 91.44 286 PRO A CA 1
ATOM 2247 C C . PRO A 1 286 ? -1.197 1.509 24.152 1.00 91.44 286 PRO A C 1
ATOM 2249 O O . PRO A 1 286 ? -1.537 1.307 25.314 1.00 91.44 286 PRO A O 1
ATOM 2252 N N . LEU A 1 287 ? -2.076 1.546 23.153 1.00 93.25 287 LEU A N 1
ATOM 2253 C CA . LEU A 1 287 ? -3.474 1.170 23.290 1.00 93.25 287 LEU A CA 1
ATOM 2254 C C . LEU A 1 287 ? -3.575 -0.348 23.465 1.00 93.25 287 LEU A C 1
ATOM 2256 O O . LEU A 1 287 ? -3.035 -1.126 22.670 1.00 93.25 287 LEU A O 1
ATOM 2260 N N . HIS A 1 288 ? -4.307 -0.775 24.484 1.00 92.50 288 HIS A N 1
ATOM 2261 C CA . HIS A 1 288 ? -4.567 -2.179 24.748 1.00 92.50 288 HIS A CA 1
ATOM 2262 C C . HIS A 1 288 ? -6.017 -2.428 25.175 1.00 92.50 288 HIS A C 1
ATOM 2264 O O . HIS A 1 288 ? -6.757 -1.519 25.549 1.00 92.50 288 HIS A O 1
ATOM 2270 N N . PHE A 1 289 ? -6.424 -3.697 25.102 1.00 92.06 289 PHE A N 1
ATOM 2271 C CA . PHE A 1 289 ? -7.813 -4.120 25.295 1.00 92.06 289 PHE A CA 1
ATOM 2272 C C . PHE A 1 289 ? -7.926 -5.228 26.358 1.00 92.06 289 PHE A C 1
ATOM 2274 O O . PHE A 1 289 ? -8.167 -6.390 26.017 1.00 92.06 289 PHE A O 1
ATOM 2281 N N . PRO A 1 290 ? -7.707 -4.933 27.652 1.00 87.75 290 PRO A N 1
ATOM 2282 C CA . PRO A 1 290 ? -7.492 -5.941 28.693 1.00 87.75 290 PRO A CA 1
ATOM 2283 C C . PRO A 1 290 ? -8.658 -6.930 28.838 1.00 87.75 290 PRO A C 1
ATOM 2285 O O . PRO A 1 290 ? -8.431 -8.124 29.011 1.00 87.75 290 PRO A O 1
ATOM 2288 N N . ARG A 1 291 ? -9.900 -6.459 28.676 1.00 85.81 291 ARG A N 1
ATOM 2289 C CA . ARG A 1 291 ? -11.115 -7.266 28.873 1.00 85.81 291 ARG A CA 1
ATOM 2290 C C . ARG A 1 291 ? -11.468 -8.187 27.701 1.00 85.81 291 ARG A C 1
ATOM 2292 O O . ARG A 1 291 ? -12.297 -9.073 27.861 1.00 85.81 291 ARG A O 1
ATOM 2299 N N . LEU A 1 292 ? -10.831 -8.047 26.534 1.00 85.69 292 LEU A N 1
ATOM 2300 C CA . LEU A 1 292 ? -11.129 -8.923 25.388 1.00 85.69 292 LEU A CA 1
ATOM 2301 C C . LEU A 1 292 ? -10.729 -10.388 25.624 1.00 85.69 292 LEU A C 1
ATOM 2303 O O . LEU A 1 292 ? -11.285 -11.281 24.992 1.00 85.69 292 LEU A O 1
ATOM 2307 N N . SER A 1 293 ? -9.796 -10.653 26.543 1.00 76.62 293 SER A N 1
ATOM 2308 C CA . SER A 1 293 ? -9.408 -12.021 26.919 1.00 76.62 293 SER A CA 1
ATOM 2309 C C . SER A 1 293 ? -10.461 -12.745 27.767 1.00 76.62 293 SER A C 1
ATOM 2311 O O . SER A 1 293 ? -10.336 -13.947 27.980 1.00 76.62 293 SER A O 1
ATOM 2313 N N . GLU A 1 294 ? -11.502 -12.048 28.228 1.00 75.81 294 GLU A N 1
ATOM 2314 C CA . GLU A 1 294 ? -12.586 -12.610 29.044 1.00 75.81 294 GLU A CA 1
ATOM 2315 C C . GLU A 1 294 ? -13.671 -13.314 28.200 1.00 75.81 294 GLU A C 1
ATOM 2317 O O . GLU A 1 294 ? -14.687 -13.724 28.748 1.00 75.81 294 GLU A O 1
ATOM 2322 N N . SER A 1 295 ? -13.439 -13.519 26.893 1.00 63.84 295 SER A N 1
ATOM 2323 C CA . SER A 1 295 ? -14.379 -14.142 25.938 1.00 63.84 295 SER A CA 1
ATOM 2324 C C . SER A 1 295 ? -15.668 -13.331 25.762 1.00 63.84 295 SER A C 1
ATOM 2326 O O . SER A 1 295 ? -16.757 -13.747 26.143 1.00 63.84 295 SER A O 1
ATOM 2328 N N . LEU A 1 296 ? -15.535 -12.124 25.204 1.00 67.88 296 LEU A N 1
ATOM 2329 C CA . LEU A 1 296 ? -16.683 -11.274 24.890 1.00 67.88 296 LEU A CA 1
ATOM 2330 C C . LEU A 1 296 ? -17.332 -11.727 23.576 1.00 67.88 296 LEU A C 1
ATOM 2332 O O . LEU A 1 296 ? -16.817 -11.437 22.495 1.00 67.88 296 LEU A O 1
ATOM 2336 N N . ASP A 1 297 ? -18.472 -12.411 23.687 1.00 73.00 297 ASP A N 1
ATOM 2337 C CA . ASP A 1 297 ? -19.250 -12.880 22.539 1.00 73.00 297 ASP A CA 1
ATOM 2338 C C . ASP A 1 297 ? -19.827 -11.700 21.744 1.00 73.00 297 ASP A C 1
ATOM 2340 O O . ASP A 1 297 ? -20.681 -10.925 22.213 1.00 73.00 297 ASP A O 1
ATOM 2344 N N . VAL A 1 298 ? -19.370 -11.562 20.499 1.00 78.81 298 VAL A N 1
ATOM 2345 C CA . VAL A 1 298 ? -19.901 -10.564 19.568 1.00 78.81 298 VAL A CA 1
ATOM 2346 C C . VAL A 1 298 ? -21.184 -11.092 18.929 1.00 78.81 298 VAL A C 1
ATOM 2348 O O . VAL A 1 298 ? -22.201 -10.401 18.961 1.00 78.81 298 VAL A O 1
ATOM 2351 N N . ASP A 1 299 ? -21.187 -12.331 18.455 1.00 79.75 299 ASP A N 1
ATOM 2352 C CA . ASP A 1 299 ? -22.371 -13.089 18.038 1.00 79.75 299 ASP A CA 1
ATOM 2353 C C . ASP A 1 299 ? -22.106 -14.601 18.170 1.00 79.75 299 ASP A C 1
ATOM 2355 O O . ASP A 1 299 ? -21.076 -14.991 18.714 1.00 79.75 299 ASP A O 1
ATOM 2359 N N . GLU A 1 300 ? -23.060 -15.442 17.752 1.00 71.88 300 GLU A N 1
ATOM 2360 C CA . GLU A 1 300 ? -23.020 -16.901 17.963 1.00 71.88 300 GLU A CA 1
ATOM 2361 C C . GLU A 1 300 ? -21.820 -17.588 17.284 1.00 71.88 300 GLU A C 1
ATOM 2363 O O . GLU A 1 300 ? -21.366 -18.619 17.777 1.00 71.88 300 GLU A O 1
ATOM 2368 N N . ASP A 1 301 ? -21.277 -16.998 16.209 1.00 76.12 301 ASP A N 1
ATOM 2369 C CA . ASP A 1 301 ? -20.269 -17.631 15.346 1.00 76.12 301 ASP A CA 1
ATOM 2370 C C . ASP A 1 301 ? -18.972 -16.811 15.175 1.00 76.12 301 ASP A C 1
ATOM 2372 O O . ASP A 1 301 ? -18.019 -17.297 14.559 1.00 76.12 301 ASP A O 1
ATOM 2376 N N . THR A 1 302 ? -18.894 -15.573 15.686 1.00 80.12 302 THR A N 1
ATOM 2377 C CA . THR A 1 302 ? -17.713 -14.706 15.526 1.00 80.12 302 THR A CA 1
ATOM 2378 C C . THR A 1 302 ? -17.149 -14.198 16.851 1.00 80.12 302 THR A C 1
ATOM 2380 O O . THR A 1 302 ? -17.848 -13.684 17.727 1.00 80.12 302 THR A O 1
ATOM 2383 N N . SER A 1 303 ? -15.824 -14.300 16.971 1.00 81.81 303 SER A N 1
ATOM 2384 C CA . SER A 1 303 ? -15.053 -13.860 18.132 1.00 81.81 303 SER A CA 1
ATOM 2385 C C . SER A 1 303 ? -13.879 -12.981 17.711 1.00 81.81 303 SER A C 1
ATOM 2387 O O . SER A 1 303 ? -13.393 -13.046 16.579 1.00 81.81 303 SER A O 1
ATOM 2389 N N . PHE A 1 304 ? -13.369 -12.187 18.648 1.00 88.06 304 PHE A N 1
ATOM 2390 C CA . PHE A 1 304 ? -12.121 -11.462 18.437 1.00 88.06 304 PHE A CA 1
ATOM 2391 C C . PHE A 1 304 ? -10.931 -12.422 18.368 1.00 88.06 304 PHE A C 1
ATOM 2393 O O . PHE A 1 304 ? -10.807 -13.343 19.176 1.00 88.06 304 PHE A O 1
ATOM 2400 N N . THR A 1 305 ? -10.010 -12.164 17.445 1.00 87.56 305 THR A N 1
ATOM 2401 C CA . THR A 1 305 ? -8.660 -12.722 17.499 1.00 87.56 305 THR A CA 1
ATOM 2402 C C . THR A 1 305 ? -7.797 -11.775 18.319 1.00 87.56 305 THR A C 1
ATOM 2404 O O . THR A 1 305 ? -7.663 -10.603 17.985 1.00 87.56 305 THR A O 1
ATOM 2407 N N . VAL A 1 306 ? -7.231 -12.252 19.426 1.00 86.12 306 VAL A N 1
ATOM 2408 C CA . VAL A 1 306 ? -6.428 -11.419 20.332 1.00 86.12 306 VAL A CA 1
ATOM 2409 C C . VAL A 1 306 ? -5.044 -12.026 20.468 1.00 86.12 306 VAL A C 1
ATOM 2411 O O . VAL A 1 306 ? -4.908 -13.195 20.826 1.00 86.12 306 VAL A O 1
ATOM 2414 N N . VAL A 1 307 ? -4.009 -11.227 20.213 1.00 81.94 307 VAL A N 1
ATOM 2415 C CA . VAL A 1 307 ? -2.623 -11.625 20.480 1.00 81.94 307 VAL A CA 1
ATOM 2416 C C . VAL A 1 307 ? -2.073 -10.776 21.618 1.00 81.94 307 VAL A C 1
ATOM 2418 O O . VAL A 1 307 ? -1.974 -9.550 21.532 1.00 81.94 307 VAL A O 1
ATOM 2421 N N . GLN A 1 308 ? -1.699 -11.461 22.696 1.00 78.19 308 GLN A N 1
ATOM 2422 C CA . GLN A 1 308 ? -1.040 -10.870 23.852 1.00 78.19 308 GLN A CA 1
ATOM 2423 C C . GLN A 1 308 ? 0.442 -10.658 23.564 1.00 78.19 308 GLN A C 1
ATOM 2425 O O . GLN A 1 308 ? 1.163 -11.603 23.236 1.00 78.19 308 GLN A O 1
ATOM 2430 N N . LYS A 1 309 ? 0.924 -9.430 23.759 1.00 71.94 309 LYS A N 1
ATOM 2431 C CA . LYS A 1 309 ? 2.360 -9.152 23.850 1.00 71.94 309 LYS A CA 1
ATOM 2432 C C . LYS A 1 309 ? 2.742 -8.933 25.304 1.00 71.94 309 LYS A C 1
ATOM 2434 O O . LYS A 1 309 ? 1.955 -8.418 26.092 1.00 71.94 309 LYS A O 1
ATOM 2439 N N . LYS A 1 310 ? 3.960 -9.343 25.655 1.00 66.62 310 LYS A N 1
ATOM 2440 C CA . LYS A 1 310 ? 4.505 -9.242 27.010 1.00 66.62 310 LYS A CA 1
ATOM 2441 C C . LYS A 1 310 ? 5.571 -8.139 27.076 1.00 66.62 310 LYS A C 1
ATOM 2443 O O . LYS A 1 310 ? 6.753 -8.447 26.922 1.00 66.62 310 LYS A O 1
ATOM 2448 N N . PRO A 1 311 ? 5.204 -6.855 27.229 1.00 61.38 311 PRO A N 1
ATOM 2449 C CA . PRO A 1 311 ? 6.167 -5.824 27.604 1.00 61.38 311 PRO A CA 1
ATOM 2450 C C . PRO A 1 311 ? 6.670 -6.037 29.043 1.00 61.38 311 PRO A C 1
ATOM 2452 O O . PRO A 1 311 ? 6.145 -6.864 29.790 1.00 61.38 311 PRO A O 1
ATOM 2455 N N . ARG A 1 312 ? 7.701 -5.280 29.448 1.00 56.59 312 ARG A N 1
ATOM 2456 C CA . ARG A 1 312 ? 8.395 -5.395 30.753 1.00 56.59 312 ARG A CA 1
ATOM 2457 C C . ARG A 1 312 ? 7.519 -5.119 32.004 1.00 56.59 312 ARG A C 1
ATOM 2459 O O . ARG A 1 312 ? 8.072 -5.023 33.092 1.00 56.59 312 ARG A O 1
ATOM 2466 N N . GLY A 1 313 ? 6.190 -5.053 31.880 1.00 58.81 313 GLY A N 1
ATOM 2467 C CA . GLY A 1 313 ? 5.238 -4.764 32.963 1.00 58.81 313 GLY A CA 1
ATOM 2468 C C . GLY A 1 313 ? 3.967 -5.628 33.009 1.00 58.81 313 GLY A C 1
ATOM 2469 O O . GLY A 1 313 ? 3.193 -5.478 33.945 1.00 58.81 313 GLY A O 1
ATOM 2470 N N . GLY A 1 314 ? 3.734 -6.555 32.067 1.00 66.12 314 GLY A N 1
ATOM 2471 C CA . GLY A 1 314 ? 2.506 -7.369 32.058 1.00 66.12 314 GLY A CA 1
ATOM 2472 C C . GLY A 1 314 ? 2.153 -7.952 30.689 1.00 66.12 314 GLY A C 1
ATOM 2473 O O . GLY A 1 314 ? 2.933 -7.839 29.748 1.00 66.12 314 GLY A O 1
ATOM 2474 N N . HIS A 1 315 ? 0.991 -8.603 30.579 1.00 72.94 315 HIS A N 1
ATOM 2475 C CA . HIS A 1 315 ? 0.409 -9.018 29.297 1.00 72.94 315 HIS A CA 1
ATOM 2476 C C . HIS A 1 315 ? -0.519 -7.909 28.793 1.00 72.94 315 HIS A C 1
ATOM 2478 O O . HIS A 1 315 ? -1.522 -7.618 29.439 1.00 72.94 315 HIS A O 1
ATOM 2484 N N . LEU A 1 316 ? -0.202 -7.313 27.642 1.00 83.12 316 LEU A N 1
ATOM 2485 C CA . LEU A 1 316 ? -1.057 -6.324 26.988 1.00 83.12 316 LEU A CA 1
ATOM 2486 C C . LEU A 1 316 ? -1.670 -6.922 25.718 1.00 83.12 316 LEU A C 1
ATOM 2488 O O . LEU A 1 316 ? -0.965 -7.422 24.834 1.00 83.12 316 LEU A O 1
ATOM 2492 N N . ASN A 1 317 ? -2.995 -6.832 25.617 1.00 88.81 317 ASN A N 1
ATOM 2493 C CA . ASN A 1 317 ? -3.756 -7.150 24.410 1.00 88.81 317 ASN A CA 1
ATOM 2494 C C . ASN A 1 317 ? -3.591 -6.004 23.405 1.00 88.81 317 ASN A C 1
ATOM 2496 O O . ASN A 1 317 ? -4.444 -5.126 23.338 1.00 88.81 317 ASN A O 1
ATOM 2500 N N . THR A 1 318 ? -2.474 -5.973 22.679 1.00 88.88 318 THR A N 1
ATOM 2501 C CA . THR A 1 318 ? -2.140 -4.889 21.732 1.00 88.88 318 THR A CA 1
ATOM 2502 C C . THR A 1 318 ? -2.414 -5.250 20.280 1.00 88.88 318 THR A C 1
ATOM 2504 O O . THR A 1 318 ? -2.212 -4.427 19.394 1.00 88.88 318 THR A O 1
ATOM 2507 N N . THR A 1 319 ? -2.817 -6.489 20.005 1.00 92.19 319 THR A N 1
ATOM 2508 C CA . THR A 1 319 ? -3.206 -6.931 18.666 1.00 92.19 319 THR A CA 1
ATOM 2509 C C . THR A 1 319 ? -4.588 -7.549 18.736 1.00 92.19 319 THR A C 1
ATOM 2511 O O . THR A 1 319 ? -4.802 -8.477 19.520 1.00 92.19 319 THR A O 1
ATOM 2514 N N . VAL A 1 320 ? -5.508 -7.020 17.937 1.00 93.88 320 VAL A N 1
ATOM 2515 C CA . VAL A 1 320 ? -6.908 -7.428 17.913 1.00 93.88 320 VAL A CA 1
ATOM 2516 C C . VAL A 1 320 ? -7.415 -7.443 16.479 1.00 93.88 320 VAL A C 1
ATOM 2518 O O . VAL A 1 320 ? -7.265 -6.460 15.760 1.00 93.88 320 VAL A O 1
ATOM 2521 N N . GLY A 1 321 ? -8.056 -8.535 16.081 1.00 94.25 321 GLY A N 1
ATOM 2522 C CA . GLY A 1 321 ? -8.785 -8.639 14.826 1.00 94.25 321 GLY A CA 1
ATOM 2523 C C . GLY A 1 321 ? -10.237 -9.042 15.050 1.00 94.25 321 GLY A C 1
ATOM 2524 O O . GLY A 1 321 ? -10.568 -9.748 16.002 1.00 94.25 321 GLY A O 1
ATOM 2525 N N . TYR A 1 322 ? -11.111 -8.596 14.157 1.00 95.00 322 TYR A N 1
ATOM 2526 C CA . TYR A 1 322 ? -12.496 -9.048 14.082 1.00 95.00 322 TYR A CA 1
ATOM 2527 C C . TYR A 1 322 ? -12.934 -9.093 12.626 1.00 95.00 322 TYR A C 1
ATOM 2529 O O . TYR A 1 322 ? -12.669 -8.159 11.874 1.00 95.00 322 TYR A O 1
ATOM 2537 N N . SER A 1 323 ? -13.630 -10.160 12.247 1.00 94.12 323 SER A N 1
ATOM 2538 C CA . SER A 1 323 ? -14.288 -10.272 10.951 1.00 94.12 323 SER A CA 1
ATOM 2539 C C . SER A 1 323 ? -15.652 -10.911 11.153 1.00 94.12 323 SER A C 1
ATOM 2541 O O . SER A 1 323 ? -15.737 -12.012 11.696 1.00 94.12 323 SER A O 1
ATOM 2543 N N . GLY A 1 324 ? -16.715 -10.213 10.764 1.00 92.19 324 GLY A N 1
ATOM 2544 C CA . GLY A 1 324 ? -18.068 -10.688 11.017 1.00 92.19 324 GLY A CA 1
ATOM 2545 C C . GLY A 1 324 ? -19.168 -9.672 10.711 1.00 92.19 324 GLY A C 1
ATOM 2546 O O . GLY A 1 324 ? -18.892 -8.502 10.430 1.00 92.19 324 GLY A O 1
ATOM 2547 N N . PRO A 1 325 ? -20.437 -10.116 10.748 1.00 89.62 325 PRO A N 1
ATOM 2548 C CA . PRO A 1 325 ? -21.590 -9.288 10.402 1.00 89.62 325 PRO A CA 1
ATOM 2549 C C . PRO A 1 325 ? -21.925 -8.247 11.482 1.00 89.62 325 PRO A C 1
ATOM 2551 O O . PRO A 1 325 ? -22.526 -7.216 11.180 1.00 89.62 325 PRO A O 1
ATOM 2554 N N . SER A 1 326 ? -21.518 -8.477 12.732 1.00 92.38 326 SER A N 1
ATOM 2555 C CA . SER A 1 326 ? -21.880 -7.656 13.894 1.00 92.38 326 SER A CA 1
ATOM 2556 C C . SER A 1 326 ? -20.884 -6.521 14.164 1.00 92.38 326 SER A C 1
ATOM 2558 O O . SER A 1 326 ? -20.587 -6.198 15.317 1.00 92.38 326 SER A O 1
ATOM 2560 N N . MET A 1 327 ? -20.382 -5.873 13.105 1.00 93.94 327 MET A N 1
ATOM 2561 C CA . MET A 1 327 ? -19.313 -4.866 13.185 1.00 93.94 327 MET A CA 1
ATOM 2562 C C . MET A 1 327 ? -19.625 -3.711 14.152 1.00 93.94 327 MET A C 1
ATOM 2564 O O . MET A 1 327 ? -18.763 -3.305 14.926 1.00 93.94 327 MET A O 1
ATOM 2568 N N . GLY A 1 328 ? -20.864 -3.210 14.184 1.00 92.62 328 GLY A N 1
ATOM 2569 C CA . GLY A 1 328 ? -21.255 -2.147 15.121 1.00 92.62 328 GLY A CA 1
ATOM 2570 C C . GLY A 1 328 ? -21.115 -2.561 16.593 1.00 92.62 328 GLY A C 1
ATOM 2571 O O . GLY A 1 328 ? -20.593 -1.796 17.406 1.00 92.62 328 GLY A O 1
ATOM 2572 N N . LYS A 1 329 ? -21.513 -3.797 16.932 1.00 92.88 329 LYS A N 1
ATOM 2573 C CA . LYS A 1 329 ? -21.345 -4.359 18.283 1.00 92.88 329 LYS A CA 1
ATOM 2574 C C . LYS A 1 329 ? -19.870 -4.619 18.586 1.00 92.88 329 LYS A C 1
ATOM 2576 O O . LYS A 1 329 ? -19.419 -4.276 19.675 1.00 92.88 329 LYS A O 1
ATOM 2581 N N . ALA A 1 330 ? -19.114 -5.156 17.624 1.00 93.56 330 ALA A N 1
ATOM 2582 C CA . ALA A 1 330 ? -17.674 -5.359 17.766 1.00 93.56 330 ALA A CA 1
ATOM 2583 C C . ALA A 1 330 ? -16.951 -4.038 18.079 1.00 93.56 330 ALA A C 1
ATOM 2585 O O . ALA A 1 330 ? -16.189 -3.961 19.039 1.00 93.56 330 ALA A O 1
ATOM 2586 N N . MET A 1 331 ? -17.244 -2.970 17.331 1.00 94.88 331 MET A N 1
ATOM 2587 C CA . MET A 1 331 ? -16.654 -1.647 17.559 1.00 94.88 331 MET A CA 1
ATOM 2588 C C . MET A 1 331 ? -17.035 -1.062 18.918 1.00 94.88 331 MET A C 1
ATOM 2590 O O . MET A 1 331 ? -16.177 -0.497 19.592 1.00 94.88 331 MET A O 1
ATOM 2594 N N . TRP A 1 332 ? -18.288 -1.226 19.353 1.00 93.94 332 TRP A N 1
ATOM 2595 C CA . TRP A 1 332 ? -18.702 -0.808 20.693 1.00 93.94 332 TRP A CA 1
ATOM 2596 C C . TRP A 1 332 ? -17.898 -1.530 21.784 1.00 93.94 332 TRP A C 1
ATOM 2598 O O . TRP A 1 332 ? -17.352 -0.874 22.668 1.00 93.94 332 TRP A O 1
ATOM 2608 N N . ILE A 1 333 ? -17.733 -2.855 21.674 1.00 93.94 333 ILE A N 1
ATOM 2609 C CA . ILE A 1 333 ? -16.917 -3.641 22.612 1.00 93.94 333 ILE A CA 1
ATOM 2610 C C . ILE A 1 333 ? -15.461 -3.158 22.618 1.00 93.94 333 ILE A C 1
ATOM 2612 O O . ILE A 1 333 ? -14.892 -2.974 23.694 1.00 93.94 333 ILE A O 1
ATOM 2616 N N . LEU A 1 334 ? -14.858 -2.929 21.443 1.00 94.19 334 LEU A N 1
ATOM 2617 C CA . LEU A 1 334 ? -13.484 -2.423 21.357 1.00 94.19 334 LEU A CA 1
ATOM 2618 C C . LEU A 1 334 ? -13.332 -1.078 22.062 1.00 94.19 334 LEU A C 1
ATOM 2620 O O . LEU A 1 334 ? -12.379 -0.906 22.812 1.00 94.19 334 LEU A O 1
ATOM 2624 N N . VAL A 1 335 ? -14.262 -0.148 21.843 1.00 94.81 335 VAL A N 1
ATOM 2625 C CA . VAL A 1 335 ? -14.234 1.184 22.460 1.00 94.81 335 VAL A CA 1
ATOM 2626 C C . VAL A 1 335 ? -14.363 1.098 23.982 1.00 94.81 335 VAL A C 1
ATOM 2628 O O . VAL A 1 335 ? -13.608 1.765 24.678 1.00 94.81 335 VAL A O 1
ATOM 2631 N N . GLU A 1 336 ? -15.266 0.264 24.502 1.00 93.62 336 GLU A N 1
ATOM 2632 C CA . GLU A 1 336 ? -15.452 0.079 25.951 1.00 93.62 336 GLU A CA 1
ATOM 2633 C C . GLU A 1 336 ? -14.261 -0.622 26.621 1.00 93.62 336 GLU A C 1
ATOM 2635 O O . GLU A 1 336 ? -13.996 -0.424 27.807 1.00 93.62 336 GLU A O 1
ATOM 2640 N N . CYS A 1 337 ? -13.546 -1.466 25.876 1.00 92.19 337 CYS A N 1
ATOM 2641 C CA . CYS A 1 337 ? -12.367 -2.166 26.374 1.00 92.19 337 CYS A CA 1
ATOM 2642 C C . CYS A 1 337 ? -11.071 -1.375 26.179 1.00 92.19 337 CYS A C 1
ATOM 2644 O O . CYS A 1 337 ? -10.061 -1.760 26.758 1.00 92.19 337 CYS A O 1
ATOM 2646 N N . ALA A 1 338 ? -11.060 -0.338 25.344 1.00 93.06 338 ALA A N 1
ATOM 2647 C CA . ALA A 1 338 ? -9.855 0.389 24.976 1.00 93.06 338 ALA A CA 1
ATOM 2648 C C . ALA A 1 338 ? -9.314 1.211 26.153 1.00 93.06 338 ALA A C 1
ATOM 2650 O O . ALA A 1 338 ? -10.010 2.055 26.713 1.00 93.06 338 ALA A O 1
ATOM 2651 N N . THR A 1 339 ? -8.044 1.005 26.491 1.00 92.06 339 THR A N 1
ATOM 2652 C CA . THR A 1 339 ? -7.313 1.834 27.453 1.00 92.06 339 THR A CA 1
ATOM 2653 C C . THR A 1 339 ? -5.856 1.969 27.030 1.00 92.06 339 THR A C 1
ATOM 2655 O O . THR A 1 339 ? -5.330 1.160 26.268 1.00 92.06 339 THR A O 1
ATOM 2658 N N . PHE A 1 340 ? -5.228 3.025 27.514 1.00 89.88 340 PHE A N 1
ATOM 2659 C CA . PHE A 1 340 ? -3.811 3.305 27.358 1.00 89.88 340 PHE A CA 1
ATOM 2660 C C . PHE A 1 340 ? -3.050 2.830 28.609 1.00 89.88 340 PHE A C 1
ATOM 2662 O O . PHE A 1 340 ? -3.618 2.910 29.703 1.00 89.88 340 PHE A O 1
ATOM 2669 N N . ASP A 1 341 ? -1.829 2.314 28.428 1.00 83.06 341 ASP A N 1
ATOM 2670 C CA . ASP A 1 341 ? -0.925 1.855 29.508 1.00 83.06 341 ASP A CA 1
ATOM 2671 C C . ASP A 1 341 ? -0.069 2.994 30.081 1.00 83.06 341 ASP A C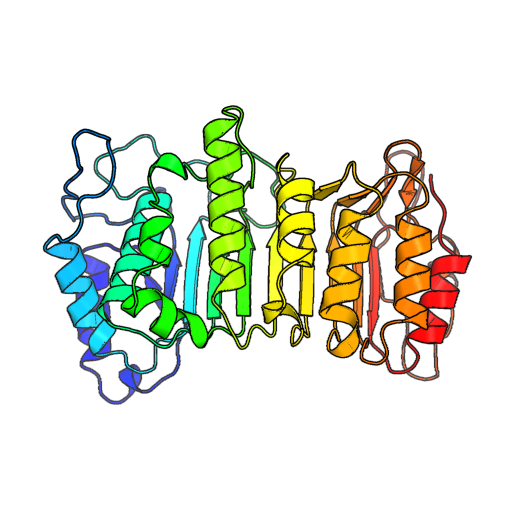 1
ATOM 2673 O O . ASP A 1 341 ? 0.482 3.786 29.275 1.00 83.06 341 ASP A O 1
#

Radius of gyration: 21.66 Å; chains: 1; bounding box: 51×41×60 Å